Protein AF-A0A2V8E615-F1 (afdb_monomer_lite)

Radius of gyration: 28.37 Å; chains: 1; bounding box: 54×46×86 Å

Structure (mmCIF, N/CA/C/O backbone):
data_AF-A0A2V8E615-F1
#
_entry.id   AF-A0A2V8E615-F1
#
loop_
_atom_site.group_PDB
_atom_site.id
_atom_site.type_symbol
_atom_site.label_atom_id
_atom_site.label_alt_id
_atom_site.label_comp_id
_atom_site.label_asym_id
_atom_site.label_entity_id
_atom_site.label_seq_id
_atom_site.pdbx_PDB_ins_code
_atom_site.Cartn_x
_atom_site.Cartn_y
_atom_site.Cartn_z
_atom_site.occupancy
_atom_site.B_iso_or_equiv
_atom_site.auth_seq_id
_atom_site.auth_comp_id
_atom_site.auth_asym_id
_atom_site.auth_atom_id
_atom_site.pdbx_PDB_model_num
ATOM 1 N N . MET A 1 1 ? -20.681 28.290 -8.733 1.00 45.44 1 MET A N 1
ATOM 2 C CA . MET A 1 1 ? -20.929 27.221 -7.744 1.00 45.44 1 MET A CA 1
ATOM 3 C C . MET A 1 1 ? -21.000 27.890 -6.382 1.00 45.44 1 MET A C 1
ATOM 5 O O . MET A 1 1 ? -20.059 28.618 -6.082 1.00 45.44 1 MET A O 1
ATOM 9 N N . PRO A 1 2 ? -22.090 27.778 -5.607 1.00 42.72 2 PRO A N 1
ATOM 10 C CA . PRO A 1 2 ? -22.113 28.345 -4.267 1.00 42.72 2 PRO A CA 1
ATOM 11 C C . PRO A 1 2 ? -21.143 27.551 -3.386 1.00 42.72 2 PRO A C 1
ATOM 13 O O . PRO A 1 2 ? -21.236 26.331 -3.298 1.00 42.72 2 PRO A O 1
ATOM 16 N N . ASP A 1 3 ? -20.197 28.265 -2.786 1.00 51.31 3 ASP A N 1
ATOM 17 C CA . ASP A 1 3 ? -19.189 27.787 -1.841 1.00 51.31 3 ASP A CA 1
ATOM 18 C C . ASP A 1 3 ? -19.882 27.361 -0.533 1.00 51.31 3 ASP A C 1
ATOM 20 O O . ASP A 1 3 ? -20.014 28.146 0.408 1.00 51.31 3 ASP A O 1
ATOM 24 N N . SER A 1 4 ? -20.418 26.135 -0.483 1.00 57.16 4 SER A N 1
ATOM 25 C CA . SER A 1 4 ? -20.898 25.548 0.770 1.00 57.16 4 SER A CA 1
ATOM 26 C C . SER A 1 4 ? -19.685 25.087 1.575 1.00 57.16 4 SER A C 1
ATOM 28 O O . SER A 1 4 ? -19.309 23.914 1.537 1.00 57.16 4 SER A O 1
ATOM 30 N N . ARG A 1 5 ? -19.034 26.025 2.267 1.00 65.06 5 ARG A N 1
ATOM 31 C CA . ARG A 1 5 ? -17.906 25.725 3.156 1.00 65.06 5 ARG A CA 1
ATOM 32 C C . ARG A 1 5 ? -18.366 24.772 4.252 1.00 65.06 5 ARG A C 1
ATOM 34 O O . ARG A 1 5 ? -18.976 25.191 5.233 1.00 65.06 5 ARG A O 1
ATOM 41 N N . ILE A 1 6 ? -18.074 23.489 4.069 1.00 72.44 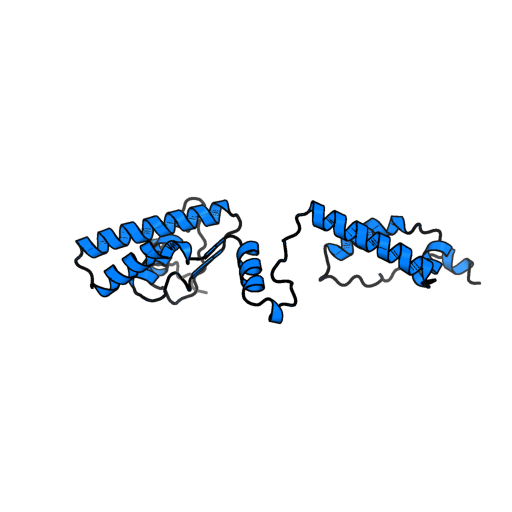6 ILE A N 1
ATOM 42 C CA . ILE A 1 6 ? -18.173 22.483 5.122 1.00 72.44 6 ILE A CA 1
ATOM 43 C C . ILE A 1 6 ? -17.198 22.914 6.220 1.00 72.44 6 ILE A C 1
ATOM 45 O O . ILE A 1 6 ? -16.039 23.234 5.943 1.00 72.44 6 ILE A O 1
ATOM 49 N N . THR A 1 7 ? -17.666 22.995 7.462 1.00 84.88 7 THR A N 1
ATOM 50 C CA . THR A 1 7 ? -16.787 23.361 8.580 1.00 84.88 7 THR A CA 1
ATOM 51 C C . THR A 1 7 ? -15.793 22.232 8.869 1.00 84.88 7 THR A C 1
ATOM 53 O O . THR A 1 7 ? -16.079 21.071 8.583 1.00 84.88 7 THR A O 1
ATOM 56 N N . ASP A 1 8 ? -14.636 22.534 9.473 1.00 85.25 8 ASP A N 1
ATOM 57 C CA . ASP A 1 8 ? -13.646 21.498 9.839 1.00 85.25 8 ASP A CA 1
ATOM 58 C C . ASP A 1 8 ? -14.279 20.374 10.680 1.00 85.25 8 ASP A C 1
ATOM 60 O O . ASP A 1 8 ? -14.040 19.193 10.439 1.00 85.25 8 ASP A O 1
ATOM 64 N N . GLU A 1 9 ? -15.174 20.730 11.605 1.00 85.69 9 GLU A N 1
ATOM 65 C CA . GLU A 1 9 ? -15.901 19.763 12.430 1.00 85.69 9 GLU A CA 1
ATOM 66 C C . GLU A 1 9 ? -16.832 18.867 11.602 1.00 85.69 9 GLU A C 1
ATOM 68 O O . GLU A 1 9 ? -16.851 17.650 11.782 1.00 85.69 9 GLU A O 1
ATOM 73 N N . GLN A 1 10 ? -17.571 19.441 10.647 1.00 88.31 10 GLN A N 1
ATOM 74 C CA . GLN A 1 10 ? -18.420 18.658 9.748 1.00 88.31 10 GLN A CA 1
ATOM 75 C C . GLN A 1 10 ? -17.587 17.716 8.872 1.00 88.31 10 GLN A C 1
ATOM 77 O O . GLN A 1 10 ? -17.956 16.552 8.717 1.00 88.31 10 GLN A O 1
ATOM 82 N N . SER A 1 11 ? -16.441 18.170 8.360 1.00 90.12 11 SER A N 1
ATOM 83 C CA . SER A 1 11 ? -15.509 17.334 7.594 1.00 90.12 11 SER A CA 1
ATOM 84 C C . SER A 1 11 ? -14.971 16.176 8.436 1.00 90.12 11 SER A C 1
ATOM 86 O O . SER A 1 11 ? -15.006 15.023 8.004 1.00 90.12 11 SER A O 1
ATOM 88 N N . ARG A 1 12 ? -14.537 16.442 9.676 1.00 89.62 12 ARG A N 1
ATOM 89 C CA . ARG A 1 12 ? -14.069 15.403 10.610 1.00 89.62 12 ARG A CA 1
ATOM 90 C C . ARG A 1 12 ? -15.156 14.388 10.928 1.00 89.62 12 ARG A C 1
ATOM 92 O O . ARG A 1 12 ? -14.869 13.194 10.956 1.00 89.62 12 ARG A O 1
ATOM 99 N N . ARG A 1 13 ? -16.388 14.847 11.148 1.00 90.12 13 ARG A N 1
ATOM 100 C CA . ARG A 1 13 ? -17.536 13.973 11.392 1.00 90.12 13 ARG A CA 1
ATOM 101 C C . ARG A 1 13 ? -17.815 13.074 10.189 1.00 90.12 13 ARG A C 1
ATOM 103 O O . ARG A 1 13 ? -17.865 11.861 10.348 1.00 90.12 13 ARG A O 1
ATOM 110 N N . THR A 1 14 ? -17.872 13.652 8.991 1.00 91.94 14 THR A N 1
ATOM 111 C CA . THR A 1 14 ? -18.054 12.926 7.719 1.00 91.94 14 THR A CA 1
ATOM 112 C C . THR A 1 14 ? -16.998 11.828 7.559 1.00 91.94 14 THR A C 1
ATOM 114 O O . THR A 1 14 ? -17.318 10.669 7.302 1.00 91.94 14 THR A O 1
ATOM 117 N N . ILE A 1 15 ? -15.727 12.153 7.821 1.00 92.00 15 ILE A N 1
ATOM 118 C CA . ILE A 1 15 ? -14.622 11.187 7.767 1.00 92.00 15 ILE A CA 1
ATOM 119 C C . ILE A 1 15 ? -14.784 10.063 8.802 1.00 92.00 15 ILE A C 1
ATOM 121 O O . ILE A 1 15 ? -14.335 8.952 8.547 1.00 92.00 15 ILE A O 1
ATOM 125 N N . ARG A 1 16 ? -15.413 10.282 9.956 1.00 88.31 16 ARG A N 1
ATOM 126 C CA . ARG A 1 16 ? -15.588 9.219 10.960 1.00 88.31 16 ARG A CA 1
ATOM 127 C C . ARG A 1 16 ? -16.847 8.380 10.761 1.00 88.31 16 ARG A C 1
ATOM 129 O O . ARG A 1 16 ? 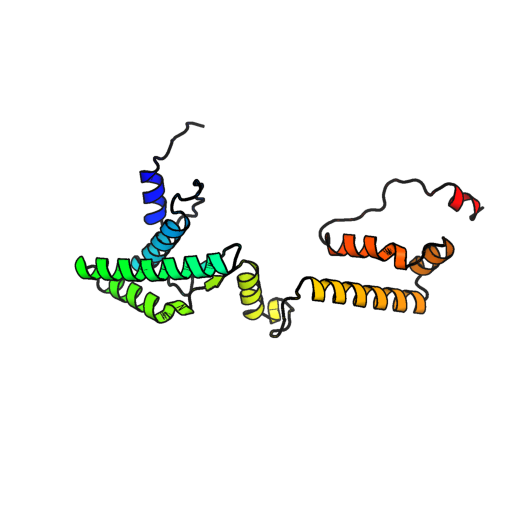-16.812 7.205 11.104 1.00 88.31 16 ARG A O 1
ATOM 136 N N . GLU A 1 17 ? -17.920 8.977 10.256 1.00 88.81 17 GLU A N 1
ATOM 137 C CA . GLU A 1 17 ? -19.268 8.392 10.295 1.00 88.81 17 GLU A CA 1
ATOM 138 C C . GLU A 1 17 ? -19.752 7.904 8.923 1.00 88.81 17 GLU A C 1
ATOM 140 O O . GLU A 1 17 ? -20.457 6.903 8.836 1.00 88.81 17 GLU A O 1
ATOM 145 N N . GLU A 1 18 ? -19.360 8.551 7.823 1.00 94.06 18 GLU A N 1
ATOM 146 C CA . GLU A 1 18 ? -19.797 8.128 6.489 1.00 94.06 18 GLU A CA 1
ATOM 147 C C . GLU A 1 18 ? -18.865 7.062 5.922 1.00 94.06 18 GLU A C 1
ATOM 149 O O . GLU A 1 18 ? -17.955 7.367 5.159 1.00 94.06 18 GLU A O 1
ATOM 154 N N . LEU A 1 19 ? -19.045 5.803 6.315 1.00 94.19 19 LEU A N 1
ATOM 155 C CA . LEU A 1 19 ? -18.071 4.734 6.053 1.00 94.19 19 LEU A CA 1
ATOM 156 C C . LEU A 1 19 ? -18.176 4.064 4.676 1.00 94.19 19 LEU A C 1
ATOM 158 O O . LEU A 1 19 ? -17.260 3.350 4.274 1.00 94.19 19 LEU A O 1
ATOM 162 N N . LEU A 1 20 ? -19.276 4.292 3.958 1.00 92.62 20 LEU A N 1
ATOM 163 C CA . LEU A 1 20 ? -19.566 3.675 2.657 1.00 92.62 20 LEU A CA 1
ATOM 164 C C . LEU A 1 20 ? -19.299 4.604 1.464 1.00 92.62 20 LEU A C 1
ATOM 166 O O . LEU A 1 20 ? -19.583 4.244 0.324 1.00 92.62 20 LEU A O 1
ATOM 170 N N . THR A 1 21 ? -18.772 5.802 1.714 1.00 92.44 21 THR A N 1
ATOM 171 C CA . THR A 1 21 ? -18.487 6.802 0.684 1.00 92.44 21 THR A CA 1
ATOM 172 C C . THR A 1 21 ? -16.987 6.921 0.424 1.00 92.44 21 THR A C 1
ATOM 174 O O . THR A 1 21 ? -16.151 6.769 1.324 1.00 92.44 21 THR A O 1
ATOM 177 N N . ASN A 1 22 ? -16.641 7.211 -0.831 1.00 93.94 22 ASN A N 1
ATOM 178 C CA . ASN A 1 22 ? -15.281 7.576 -1.209 1.00 93.94 22 ASN A CA 1
ATOM 179 C C . ASN A 1 22 ? -15.025 9.022 -0.784 1.00 93.94 22 ASN A C 1
ATOM 181 O O . ASN A 1 22 ? -15.769 9.921 -1.173 1.00 93.94 22 ASN A O 1
ATOM 185 N N . ILE A 1 23 ? -13.966 9.245 -0.006 1.00 93.00 23 ILE A N 1
ATOM 186 C CA . ILE A 1 23 ? -13.623 10.568 0.519 1.00 93.00 23 ILE A CA 1
ATOM 187 C C . ILE A 1 23 ? -12.195 10.923 0.114 1.00 93.00 23 ILE A C 1
ATOM 189 O O . ILE A 1 23 ? -11.255 10.181 0.398 1.00 93.00 23 ILE A O 1
ATOM 193 N N . LEU A 1 24 ? -12.039 12.098 -0.497 1.00 93.31 24 LEU A N 1
ATOM 194 C CA . LEU A 1 24 ? -10.753 12.765 -0.659 1.00 93.31 24 LEU A CA 1
ATOM 195 C C . LEU A 1 24 ? -10.564 13.748 0.499 1.00 93.31 24 LEU A C 1
ATOM 197 O O . LEU A 1 24 ? -11.406 14.614 0.723 1.00 93.31 24 LEU A O 1
ATOM 201 N N . VAL A 1 25 ? -9.460 13.613 1.232 1.00 90.75 25 VAL A N 1
ATOM 202 C CA . VAL A 1 25 ? -9.146 14.485 2.370 1.00 90.75 25 VAL A CA 1
ATOM 203 C C . VAL A 1 25 ? -7.959 15.370 2.026 1.00 90.75 25 VAL A C 1
ATOM 205 O O . VAL A 1 25 ? -6.815 14.914 2.006 1.00 90.75 25 VAL A O 1
ATOM 208 N N . GLU A 1 26 ? -8.230 16.655 1.826 1.00 90.19 26 GLU A N 1
ATOM 209 C CA . GLU A 1 26 ? -7.207 17.690 1.740 1.00 90.19 26 GLU A CA 1
ATOM 210 C C . GLU A 1 26 ? -7.032 18.344 3.113 1.00 90.19 26 GLU A C 1
ATOM 212 O O . GLU A 1 26 ? -7.981 18.853 3.704 1.00 90.19 26 GLU A O 1
ATOM 217 N N . ALA A 1 27 ? -5.820 18.298 3.668 1.00 86.12 27 ALA A N 1
ATOM 218 C CA . ALA A 1 27 ? -5.531 18.977 4.926 1.00 86.12 27 ALA A CA 1
ATOM 219 C C . ALA A 1 27 ? -4.051 19.342 5.037 1.00 86.12 27 ALA A C 1
ATOM 221 O O . ALA A 1 27 ? -3.187 18.640 4.502 1.00 86.12 27 ALA A O 1
ATOM 222 N N . GLY A 1 28 ? -3.746 20.385 5.811 1.00 88.19 28 GLY A N 1
ATOM 223 C CA . GLY A 1 28 ? -2.376 20.831 6.070 1.00 88.19 28 GLY A CA 1
ATOM 224 C C . GLY A 1 28 ? -1.508 19.802 6.806 1.00 88.19 28 GLY A C 1
ATOM 225 O O . GLY A 1 28 ? -1.987 18.790 7.332 1.00 88.19 28 GLY A O 1
ATOM 226 N N . ALA A 1 29 ? -0.197 20.037 6.839 1.00 85.12 29 ALA A N 1
ATOM 227 C CA . ALA A 1 29 ? 0.719 19.235 7.647 1.00 85.12 29 ALA A CA 1
ATOM 228 C C . ALA A 1 29 ? 0.308 19.269 9.132 1.00 85.12 29 ALA A C 1
ATOM 230 O O . ALA A 1 29 ? -0.202 20.270 9.624 1.00 85.12 29 ALA A O 1
ATOM 231 N N . GLY A 1 30 ? 0.487 18.153 9.844 1.00 83.62 30 GLY A N 1
ATOM 232 C CA . GLY A 1 30 ? 0.165 18.070 11.275 1.00 83.62 30 GLY A CA 1
ATOM 233 C C . GLY A 1 30 ? -1.328 18.019 11.631 1.00 83.62 30 GLY A C 1
ATOM 234 O O . GLY A 1 30 ? -1.651 17.852 12.800 1.00 83.62 30 GLY A O 1
ATOM 235 N N . SER A 1 31 ? -2.252 18.064 10.666 1.00 83.31 31 SER A N 1
ATOM 236 C CA . SER A 1 31 ? -3.704 18.061 10.935 1.00 83.31 31 SER A CA 1
ATOM 237 C C . SER A 1 31 ? -4.281 16.727 11.441 1.00 83.31 31 SER A C 1
ATOM 239 O O . SER A 1 31 ? -5.481 16.620 11.677 1.00 83.31 31 SER A O 1
ATOM 241 N N . GLY A 1 32 ? -3.449 15.690 11.587 1.00 89.38 32 GLY A N 1
ATOM 242 C CA . GLY A 1 32 ? -3.882 14.379 12.070 1.00 89.38 32 GLY A CA 1
ATOM 243 C C . GLY A 1 32 ? -4.533 13.475 11.018 1.00 89.38 32 GLY A C 1
ATOM 244 O O . GLY A 1 32 ? -5.141 12.483 11.399 1.00 89.38 32 GLY A O 1
ATOM 245 N N . LYS A 1 33 ? -4.377 13.740 9.709 1.00 93.06 33 LYS A N 1
ATOM 246 C CA . LYS A 1 33 ? -4.955 12.917 8.614 1.00 93.06 33 LYS A CA 1
ATOM 247 C C . LYS A 1 33 ? -4.802 11.407 8.818 1.00 93.06 33 LYS A C 1
ATOM 249 O O . LYS A 1 33 ? -5.766 10.658 8.724 1.00 93.06 33 LYS A O 1
ATOM 254 N N . THR A 1 34 ? -3.587 10.959 9.121 1.00 91.94 34 THR A N 1
ATOM 255 C CA . THR A 1 34 ? -3.274 9.537 9.324 1.00 91.94 34 THR A CA 1
ATOM 256 C C . THR A 1 34 ? -3.904 8.969 10.593 1.00 91.94 34 THR A C 1
ATOM 258 O O . THR A 1 34 ? -4.264 7.798 10.619 1.00 91.94 34 THR A O 1
ATOM 261 N N . GLN A 1 35 ? -4.076 9.792 11.632 1.00 93.75 35 GLN A N 1
ATOM 262 C CA . GLN A 1 35 ? -4.808 9.410 12.839 1.00 93.75 35 GLN A CA 1
ATOM 263 C C . GLN A 1 35 ? -6.304 9.253 12.537 1.00 93.75 35 GLN A C 1
ATOM 265 O O . GLN A 1 35 ? -6.894 8.235 12.877 1.00 93.75 35 GLN A O 1
ATOM 270 N N . MET A 1 36 ? -6.894 10.211 11.820 1.00 93.94 36 MET A N 1
ATOM 271 C CA . MET A 1 36 ? -8.298 10.148 11.407 1.00 93.94 36 MET A CA 1
ATOM 272 C C . MET A 1 36 ? -8.580 8.958 10.487 1.00 93.94 36 MET A C 1
ATOM 274 O O . MET A 1 36 ? -9.614 8.313 10.626 1.00 93.94 36 MET A O 1
ATOM 278 N N . LEU A 1 37 ? -7.654 8.633 9.579 1.00 95.25 37 LEU A N 1
ATOM 279 C CA . LEU A 1 37 ? -7.757 7.444 8.735 1.00 95.25 37 LEU A CA 1
ATOM 280 C C . LEU A 1 37 ? -7.795 6.161 9.581 1.00 95.25 37 LEU A C 1
ATOM 282 O O . LEU A 1 37 ? -8.675 5.331 9.378 1.00 95.25 37 LEU A O 1
ATOM 286 N N . ALA A 1 38 ? -6.898 6.024 10.563 1.00 96.31 38 ALA A N 1
ATOM 287 C CA . ALA A 1 38 ? -6.884 4.880 11.476 1.00 96.31 38 ALA A CA 1
ATOM 288 C C . ALA A 1 38 ? -8.169 4.782 12.325 1.00 96.31 38 ALA A C 1
ATOM 290 O O . ALA A 1 38 ? -8.712 3.692 12.507 1.00 96.31 38 ALA A O 1
ATOM 291 N N . GLU A 1 39 ? -8.688 5.914 12.805 1.00 95.81 39 GLU A N 1
ATOM 292 C CA . GLU A 1 39 ? -9.956 5.982 13.543 1.00 95.81 39 GLU A CA 1
ATOM 293 C C . GLU A 1 39 ? -11.155 5.580 12.673 1.00 95.81 39 GLU A C 1
ATOM 295 O O . GLU A 1 39 ? -11.987 4.789 13.118 1.00 95.81 39 GLU A O 1
ATOM 300 N N . ARG A 1 40 ? -11.221 6.070 11.427 1.00 96.31 40 ARG A N 1
ATOM 301 C CA . ARG A 1 40 ? -12.245 5.694 10.435 1.00 96.31 40 ARG A CA 1
ATOM 302 C C . ARG A 1 40 ? -12.194 4.199 10.131 1.00 96.31 40 ARG A C 1
ATOM 304 O O . ARG A 1 40 ? -13.219 3.524 10.136 1.00 96.31 40 ARG A O 1
ATOM 311 N N . MET A 1 41 ? -10.993 3.662 9.923 1.00 96.62 41 MET A N 1
ATOM 312 C CA . MET A 1 41 ? -10.784 2.230 9.725 1.00 96.62 41 MET A CA 1
ATOM 313 C C . MET A 1 41 ? -11.344 1.423 10.904 1.00 96.62 41 MET A C 1
ATOM 315 O O . MET A 1 41 ? -12.127 0.500 10.689 1.00 96.62 41 MET A O 1
ATOM 319 N N . ALA A 1 42 ? -11.012 1.797 12.144 1.00 97.12 42 ALA A N 1
ATOM 320 C CA . ALA A 1 42 ? -11.510 1.116 13.340 1.00 97.12 42 ALA A CA 1
ATOM 321 C C . ALA A 1 42 ? -13.032 1.258 13.513 1.00 97.12 42 ALA A C 1
ATOM 323 O O . ALA A 1 42 ? -13.682 0.320 13.975 1.00 97.12 42 ALA A O 1
ATOM 324 N N . ALA A 1 43 ? -13.609 2.396 13.113 1.00 96.75 43 ALA A N 1
ATOM 325 C CA . ALA A 1 43 ? -15.052 2.612 13.127 1.00 96.75 43 ALA A CA 1
ATOM 326 C C . ALA A 1 43 ? -15.792 1.613 12.228 1.00 96.75 43 ALA A C 1
ATOM 328 O O . ALA A 1 43 ? -16.707 0.949 12.706 1.00 96.75 43 ALA A O 1
ATOM 329 N N . GLY A 1 44 ? -15.351 1.401 10.984 1.00 96.94 44 GLY A N 1
ATOM 330 C CA . GLY A 1 44 ? -16.025 0.436 10.104 1.00 96.94 44 GLY A CA 1
ATOM 331 C C . GLY A 1 44 ? -15.865 -1.025 10.494 1.00 96.94 44 GLY A C 1
ATOM 332 O O . GLY A 1 44 ? -16.784 -1.810 10.264 1.00 96.94 44 GLY A O 1
ATOM 333 N N . VAL A 1 45 ? -14.784 -1.384 11.191 1.00 97.44 45 VAL A N 1
ATOM 334 C CA . VAL A 1 45 ? -14.691 -2.698 11.846 1.00 97.44 45 VAL A CA 1
ATOM 335 C C . VAL A 1 45 ? -15.718 -2.813 12.976 1.00 97.44 45 VAL A C 1
ATOM 337 O O . VAL A 1 45 ? -16.436 -3.811 13.061 1.00 97.44 45 VAL A O 1
ATOM 340 N N . ALA A 1 46 ? -15.814 -1.795 13.837 1.00 97.19 46 ALA A N 1
ATOM 341 C CA . ALA A 1 46 ? -16.753 -1.778 14.959 1.00 97.19 46 ALA A CA 1
ATOM 342 C C . ALA A 1 46 ? -18.211 -1.874 14.482 1.00 97.19 46 ALA A C 1
ATOM 344 O O . ALA A 1 46 ? -18.978 -2.693 14.993 1.00 97.19 46 ALA A O 1
ATOM 345 N N . GLU A 1 47 ? -18.574 -1.118 13.446 1.00 96.25 47 GLU A N 1
ATOM 346 C CA . GLU A 1 47 ? -19.914 -1.106 12.847 1.00 96.25 47 GLU A CA 1
ATOM 347 C C . GLU A 1 47 ? -20.213 -2.363 12.016 1.00 96.25 47 GLU A C 1
ATOM 349 O O . GLU A 1 47 ? -21.372 -2.688 11.773 1.00 96.25 47 GLU A O 1
ATOM 354 N N . GLY A 1 48 ? -19.185 -3.138 11.658 1.00 95.94 48 GLY A N 1
ATOM 355 C CA . GLY A 1 48 ? -19.329 -4.348 10.851 1.00 95.94 48 GLY A CA 1
ATOM 356 C C . GLY A 1 48 ? -19.516 -4.074 9.361 1.00 95.94 48 GLY A C 1
ATOM 357 O O . GLY A 1 48 ? -20.023 -4.938 8.654 1.00 95.94 48 GLY A O 1
ATOM 358 N N . VAL A 1 49 ? -19.090 -2.899 8.892 1.00 96.50 49 VAL A N 1
ATOM 359 C CA . VAL A 1 49 ? -19.073 -2.520 7.472 1.00 96.50 49 VAL A CA 1
ATOM 360 C C . VAL A 1 49 ? -18.094 -3.401 6.696 1.00 96.50 49 VAL A C 1
ATOM 362 O O . VAL A 1 49 ? -18.384 -3.833 5.584 1.00 96.50 49 VAL A O 1
ATOM 365 N N . TYR A 1 50 ? -16.939 -3.696 7.294 1.00 94.62 50 TYR A N 1
ATOM 366 C CA . TYR A 1 50 ? -15.906 -4.539 6.701 1.00 94.62 50 TYR A CA 1
ATOM 367 C C . TYR A 1 50 ? -15.109 -5.299 7.766 1.00 94.62 50 TYR A C 1
ATOM 369 O O . TYR A 1 50 ? -15.024 -4.905 8.930 1.00 94.62 50 TYR A O 1
ATOM 377 N N . GLN A 1 51 ? -14.505 -6.408 7.343 1.00 95.06 51 GLN A N 1
ATOM 378 C CA . GLN A 1 51 ? -13.522 -7.161 8.118 1.00 95.06 51 GLN A CA 1
ATOM 379 C C . GLN A 1 51 ? -12.116 -6.715 7.724 1.00 95.06 51 GLN A C 1
ATOM 381 O O . GLN A 1 51 ? -11.877 -6.366 6.569 1.00 95.06 51 GLN A O 1
ATOM 386 N N . ILE A 1 52 ? -11.170 -6.779 8.660 1.00 95.25 52 ILE A N 1
ATOM 387 C CA . ILE A 1 52 ? -9.791 -6.324 8.430 1.00 95.25 52 ILE A CA 1
ATOM 388 C C . ILE A 1 52 ? -9.065 -7.072 7.304 1.00 95.25 52 ILE A C 1
ATOM 390 O O . ILE A 1 52 ? -8.157 -6.530 6.684 1.00 95.25 52 ILE A O 1
ATOM 394 N N . GLU A 1 53 ? -9.497 -8.298 7.019 1.00 92.94 53 GLU A N 1
ATOM 395 C CA . GLU A 1 53 ? -8.986 -9.173 5.958 1.00 92.94 53 GLU A CA 1
ATOM 396 C C . GLU A 1 53 ? -9.333 -8.648 4.559 1.00 92.94 53 GLU A C 1
ATOM 398 O O . GLU A 1 53 ? -8.633 -8.932 3.593 1.00 92.94 53 GLU A O 1
ATOM 403 N N . HIS A 1 54 ? -10.391 -7.841 4.461 1.00 92.38 54 HIS A N 1
ATOM 404 C CA . HIS A 1 54 ? -10.853 -7.210 3.225 1.00 92.38 54 HIS A CA 1
ATOM 405 C C . HIS A 1 54 ? -10.366 -5.760 3.098 1.00 92.38 54 HIS A C 1
ATOM 407 O O . HIS A 1 54 ? -10.865 -5.009 2.263 1.00 92.38 54 HIS A O 1
ATOM 413 N N . MET A 1 55 ? -9.415 -5.343 3.939 1.00 93.81 55 MET A N 1
ATOM 414 C CA . MET A 1 55 ? -8.875 -3.988 3.949 1.00 93.81 55 MET A CA 1
ATOM 415 C C . MET A 1 55 ? -7.432 -3.973 3.452 1.00 93.81 55 MET A C 1
ATOM 417 O O . MET A 1 55 ? -6.597 -4.778 3.873 1.00 93.81 55 MET A O 1
ATOM 421 N N . ALA A 1 56 ? -7.123 -2.979 2.624 1.00 95.06 56 ALA A N 1
ATOM 422 C CA . ALA A 1 56 ? -5.766 -2.656 2.215 1.00 95.06 56 ALA A CA 1
ATOM 423 C C . ALA A 1 56 ? -5.492 -1.172 2.473 1.00 95.06 56 ALA A C 1
ATOM 425 O O . ALA A 1 56 ? -6.228 -0.305 2.006 1.00 95.06 56 ALA A O 1
ATOM 426 N N . ALA A 1 57 ? -4.422 -0.881 3.208 1.00 95.94 57 ALA A N 1
ATOM 427 C CA . ALA A 1 57 ? -3.892 0.464 3.353 1.00 95.94 57 ALA A CA 1
ATOM 428 C C . ALA A 1 57 ? -2.571 0.583 2.595 1.00 95.94 57 ALA A C 1
ATOM 430 O O . ALA A 1 57 ? -1.619 -0.163 2.840 1.00 95.94 57 ALA A O 1
ATOM 431 N N . VAL A 1 58 ? -2.523 1.539 1.675 1.00 96.94 58 VAL A N 1
ATOM 432 C CA . VAL A 1 58 ? -1.393 1.732 0.774 1.00 96.94 58 VAL A CA 1
ATOM 433 C C . VAL A 1 58 ? -0.767 3.101 1.022 1.00 96.94 58 VAL A C 1
ATOM 435 O O . VAL A 1 58 ? -1.468 4.108 1.097 1.00 96.94 58 VAL A O 1
ATOM 438 N N . THR A 1 59 ? 0.556 3.147 1.168 1.00 95.06 59 THR A N 1
ATOM 439 C CA . THR A 1 59 ? 1.310 4.382 1.430 1.00 95.06 59 THR A CA 1
ATOM 440 C C . THR A 1 59 ? 2.538 4.502 0.533 1.00 95.06 59 THR A C 1
ATOM 442 O O . THR A 1 59 ? 2.994 3.525 -0.050 1.00 95.06 59 THR A O 1
ATOM 445 N N . PHE A 1 60 ? 3.143 5.690 0.467 1.00 93.25 60 PHE A N 1
ATOM 446 C CA . PHE A 1 60 ? 4.347 5.897 -0.346 1.00 93.25 60 PHE A CA 1
ATOM 447 C C . PHE A 1 60 ? 5.584 5.164 0.205 1.00 93.25 60 PHE A C 1
ATOM 449 O O . PHE A 1 60 ? 6.376 4.616 -0.552 1.00 93.25 60 PHE A O 1
ATOM 456 N N . THR A 1 61 ? 5.740 5.095 1.532 1.00 94.25 61 THR A N 1
ATOM 457 C CA . THR A 1 61 ? 6.913 4.472 2.169 1.00 94.25 61 THR A CA 1
ATOM 458 C C . THR A 1 61 ? 6.524 3.313 3.079 1.00 94.25 61 THR A C 1
ATOM 460 O O . THR A 1 61 ? 5.455 3.322 3.691 1.00 94.25 61 THR A O 1
ATOM 463 N N . ARG A 1 62 ? 7.422 2.331 3.245 1.00 93.00 62 ARG A N 1
ATOM 464 C CA . ARG A 1 62 ? 7.234 1.228 4.211 1.00 93.00 62 ARG A CA 1
ATOM 465 C C . ARG A 1 62 ? 7.103 1.740 5.651 1.00 93.00 62 ARG A C 1
ATOM 467 O O . ARG A 1 62 ? 6.339 1.187 6.436 1.00 93.00 62 ARG A O 1
ATOM 474 N N . LYS A 1 63 ? 7.812 2.827 5.985 1.00 95.81 63 LYS A N 1
ATOM 475 C CA . LYS A 1 63 ? 7.725 3.484 7.297 1.00 95.81 63 LYS A CA 1
ATOM 476 C C . LYS A 1 63 ? 6.319 4.029 7.558 1.00 95.81 63 LYS A C 1
ATOM 478 O O . LYS A 1 63 ? 5.766 3.757 8.617 1.00 95.81 63 LYS A O 1
ATOM 483 N N . ALA A 1 64 ? 5.730 4.734 6.589 1.00 95.38 64 ALA A N 1
ATOM 484 C CA . ALA A 1 64 ? 4.372 5.260 6.711 1.00 95.38 64 ALA A CA 1
ATOM 485 C C . ALA A 1 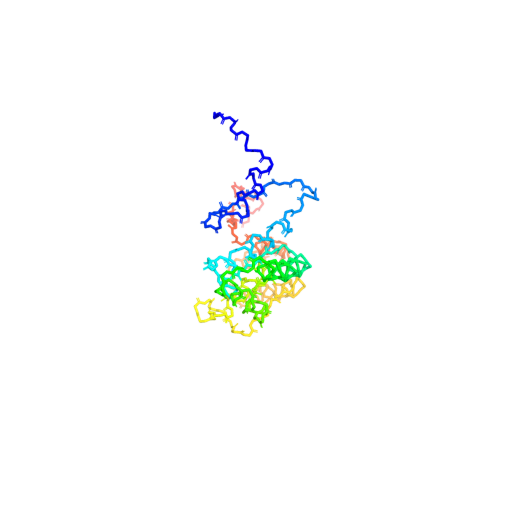64 ? 3.326 4.139 6.842 1.00 95.38 64 ALA A C 1
ATOM 487 O O . ALA A 1 64 ? 2.414 4.257 7.657 1.00 95.38 64 ALA A O 1
ATOM 488 N N . ALA A 1 65 ? 3.487 3.034 6.106 1.00 96.12 65 ALA A N 1
ATOM 489 C CA . ALA A 1 65 ? 2.624 1.859 6.238 1.00 96.12 65 ALA A CA 1
ATOM 490 C C . ALA A 1 65 ? 2.693 1.254 7.648 1.00 96.12 65 ALA A C 1
ATOM 492 O O . ALA A 1 65 ? 1.658 0.996 8.263 1.00 96.12 65 ALA A O 1
ATOM 493 N N . SER A 1 66 ? 3.908 1.062 8.176 1.00 96.06 66 SER A N 1
ATOM 494 C CA . SER A 1 66 ? 4.129 0.537 9.531 1.00 96.06 66 SER A CA 1
ATOM 495 C C . SER A 1 66 ? 3.520 1.451 10.599 1.00 96.06 66 SER A C 1
ATOM 497 O O . SER A 1 66 ? 2.818 0.994 11.501 1.00 96.06 66 SER A O 1
ATOM 499 N N . GLU A 1 67 ? 3.705 2.763 10.452 1.00 96.94 67 GLU A N 1
ATOM 500 C CA . GLU A 1 67 ? 3.125 3.754 11.352 1.00 96.94 67 GLU A CA 1
ATOM 501 C C . GLU A 1 67 ? 1.589 3.743 11.311 1.00 96.94 67 GLU A C 1
ATOM 503 O O . GLU A 1 67 ? 0.944 3.733 12.359 1.00 96.94 67 GLU A O 1
ATOM 508 N N . LEU A 1 68 ? 0.988 3.688 10.117 1.00 97.12 68 LEU A N 1
ATOM 509 C CA . LEU A 1 68 ? -0.463 3.595 9.955 1.00 97.12 68 LEU A CA 1
ATOM 510 C C . LEU A 1 68 ? -1.021 2.304 10.571 1.00 97.12 68 LEU A C 1
ATOM 512 O O . LEU A 1 68 ? -2.045 2.347 11.250 1.00 97.12 68 LEU A O 1
ATOM 516 N N . ARG A 1 69 ? -0.325 1.174 10.402 1.00 97.19 69 ARG A N 1
ATOM 517 C CA . ARG A 1 69 ? -0.677 -0.104 11.036 1.00 97.19 69 ARG A CA 1
ATOM 518 C C . ARG A 1 69 ? -0.660 -0.005 12.563 1.00 97.19 69 ARG A C 1
ATOM 520 O O . ARG A 1 69 ? -1.602 -0.461 13.206 1.00 97.19 69 ARG A O 1
ATOM 527 N N . GLY A 1 70 ? 0.364 0.629 13.137 1.00 97.50 70 GLY A N 1
ATOM 528 C CA . GLY A 1 70 ? 0.444 0.877 14.579 1.00 97.50 70 GLY A CA 1
ATOM 529 C C . GLY A 1 70 ? -0.691 1.771 15.088 1.00 97.50 70 GLY A C 1
ATOM 530 O O . GLY A 1 70 ? -1.334 1.451 16.085 1.00 97.50 70 GLY A O 1
ATOM 531 N N . ARG A 1 71 ? -1.006 2.854 14.367 1.00 97.69 71 ARG A N 1
ATOM 532 C CA . ARG A 1 71 ? -2.137 3.738 14.704 1.00 97.69 71 ARG A CA 1
ATOM 533 C C . ARG A 1 71 ? -3.478 3.014 14.625 1.00 97.69 71 ARG A C 1
ATOM 535 O O . ARG A 1 71 ? -4.324 3.215 15.489 1.00 97.69 71 ARG A O 1
ATOM 542 N N . PHE A 1 72 ? -3.668 2.157 13.623 1.00 98.06 72 PHE A N 1
ATOM 543 C CA . PHE A 1 72 ? -4.878 1.349 13.486 1.00 98.06 72 PHE A CA 1
ATOM 544 C C . PHE A 1 72 ? -5.035 0.349 14.639 1.00 98.06 72 PHE A C 1
ATOM 546 O O . PHE A 1 72 ? -6.126 0.238 15.194 1.00 98.06 72 PHE A O 1
ATOM 553 N N . HIS A 1 73 ? -3.946 -0.302 15.062 1.00 98.25 73 HIS A N 1
ATOM 554 C CA . HIS A 1 73 ? -3.945 -1.167 16.244 1.00 98.25 73 HIS A CA 1
ATOM 555 C C . HIS A 1 73 ? -4.411 -0.418 17.502 1.00 98.25 73 HIS A C 1
ATOM 557 O O . HIS A 1 73 ? -5.376 -0.830 18.144 1.00 98.25 73 HIS A O 1
ATOM 563 N N . LEU A 1 74 ? -3.800 0.737 17.791 1.00 98.38 74 LEU A N 1
ATOM 564 C CA . LEU A 1 74 ? -4.175 1.578 18.933 1.00 98.38 74 LEU A CA 1
ATOM 565 C C . LEU A 1 74 ? -5.629 2.071 18.843 1.00 98.38 74 LEU A C 1
ATOM 567 O O . LEU A 1 74 ? -6.327 2.143 19.853 1.00 98.38 74 LEU A O 1
ATOM 571 N N . ALA A 1 75 ? -6.109 2.394 17.638 1.00 98.00 75 ALA A N 1
ATOM 572 C CA . ALA A 1 75 ? -7.491 2.811 17.422 1.00 98.00 75 ALA A CA 1
ATOM 573 C C . ALA A 1 75 ? -8.490 1.679 17.725 1.00 98.00 75 ALA A C 1
ATOM 575 O O . ALA A 1 75 ? -9.519 1.933 18.352 1.00 98.00 75 ALA A O 1
ATOM 576 N N . LEU A 1 76 ? -8.185 0.435 17.336 1.00 98.38 76 LEU A N 1
ATOM 577 C CA . LEU A 1 76 ? -8.993 -0.739 17.684 1.00 98.38 76 LEU A CA 1
ATOM 578 C C . LEU A 1 76 ? -9.016 -0.980 19.202 1.00 98.38 76 LEU A C 1
ATOM 580 O O . LEU A 1 76 ? -10.092 -1.183 19.765 1.00 98.38 76 LEU A O 1
ATOM 584 N N . GLU A 1 77 ? -7.860 -0.913 19.872 1.00 98.56 77 GLU A N 1
AT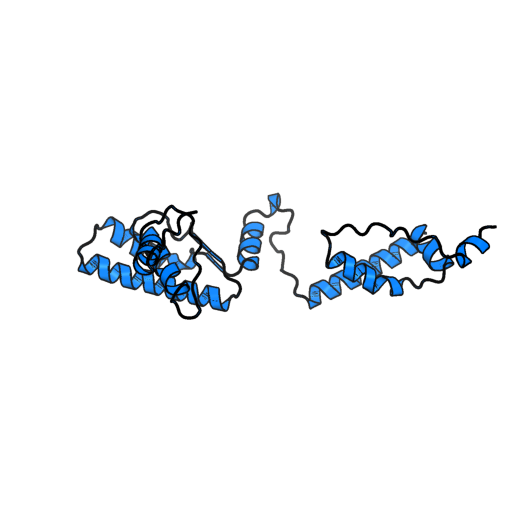OM 585 C CA . GLU A 1 77 ? -7.756 -1.075 21.330 1.00 98.56 77 GLU A CA 1
ATOM 586 C C . GLU A 1 77 ? -8.576 -0.018 22.078 1.00 98.56 77 GLU A C 1
ATOM 588 O O . GLU A 1 77 ? -9.409 -0.351 22.926 1.00 98.56 77 GLU A O 1
ATOM 593 N N . ALA A 1 78 ? -8.391 1.259 21.730 1.00 98.25 78 ALA A N 1
ATOM 594 C CA . ALA A 1 78 ? -9.118 2.366 22.341 1.00 98.25 78 ALA A CA 1
ATOM 595 C C . ALA A 1 78 ? -10.636 2.205 22.169 1.00 98.25 78 ALA A C 1
ATOM 597 O O . ALA A 1 78 ? -11.405 2.410 23.115 1.00 98.25 78 ALA A O 1
ATOM 598 N N . ARG A 1 79 ? -11.075 1.783 20.978 1.00 97.69 79 ARG A N 1
ATOM 599 C CA . ARG A 1 79 ? -12.494 1.576 20.678 1.00 97.69 79 ARG A CA 1
ATOM 600 C C . ARG A 1 79 ? -13.068 0.378 21.430 1.00 97.69 79 ARG A C 1
ATOM 602 O O . ARG A 1 79 ? -14.171 0.485 21.952 1.00 97.69 79 ARG A O 1
ATOM 609 N N . LEU A 1 80 ? -12.310 -0.709 21.594 1.00 98.44 80 LEU A N 1
ATOM 610 C CA . LEU A 1 80 ? -12.715 -1.857 22.413 1.00 98.44 80 LEU A CA 1
ATOM 611 C C . LEU A 1 80 ? -12.889 -1.479 23.891 1.00 98.44 80 LEU A C 1
ATOM 613 O O . LEU A 1 80 ? -13.869 -1.881 24.524 1.00 98.44 80 LEU A O 1
ATOM 617 N N . VAL A 1 81 ? -11.960 -0.694 24.446 1.00 98.44 81 VAL A N 1
ATOM 618 C CA . VAL A 1 81 ? -12.061 -0.186 25.824 1.00 98.44 81 VAL A CA 1
ATOM 619 C C . VAL A 1 81 ? -13.316 0.669 25.988 1.00 98.44 81 VAL A C 1
ATOM 621 O O . VAL A 1 81 ? -14.082 0.468 26.936 1.00 98.44 81 VAL A O 1
ATOM 624 N N . PHE A 1 82 ? -13.561 1.588 25.051 1.00 97.56 82 PHE A N 1
ATOM 625 C CA . PHE A 1 82 ? -14.751 2.433 25.063 1.00 97.56 82 PHE A CA 1
ATOM 626 C C . PHE A 1 82 ? -16.043 1.613 24.942 1.00 97.56 82 PHE A C 1
ATOM 628 O O . PHE A 1 82 ? -16.937 1.777 25.771 1.00 97.56 82 PHE A O 1
ATOM 635 N N . ALA A 1 83 ? -16.117 0.683 23.985 1.00 97.56 83 ALA A N 1
ATOM 636 C CA . ALA A 1 83 ? -17.273 -0.182 23.749 1.00 97.56 83 ALA A CA 1
ATOM 637 C C . ALA A 1 83 ? -17.646 -0.995 25.000 1.00 97.56 83 ALA A C 1
ATOM 639 O O . ALA A 1 83 ? -18.812 -1.042 25.394 1.00 97.56 83 ALA A O 1
ATOM 640 N N . ARG A 1 84 ? -16.654 -1.561 25.700 1.00 97.62 84 ARG A N 1
ATOM 641 C CA . ARG A 1 84 ? -16.874 -2.272 26.972 1.00 97.62 84 ARG A CA 1
ATOM 642 C C . ARG A 1 84 ? -17.404 -1.353 28.067 1.00 97.62 84 ARG A C 1
ATOM 644 O O . ARG A 1 84 ? -18.369 -1.700 28.743 1.00 97.62 84 ARG A O 1
ATOM 651 N N . LYS A 1 85 ? -16.800 -0.171 28.235 1.00 97.94 85 LYS A N 1
ATOM 652 C CA . LYS A 1 85 ? -17.228 0.812 29.243 1.00 97.94 85 LYS A CA 1
ATOM 653 C C . LYS A 1 85 ? -18.656 1.302 28.984 1.00 97.94 85 LYS A C 1
ATOM 655 O O . LYS A 1 85 ? -19.425 1.466 29.927 1.00 97.94 85 LYS A O 1
ATOM 660 N N . ALA A 1 86 ? -19.003 1.508 27.717 1.00 97.25 86 ALA A N 1
ATOM 661 C CA . ALA A 1 86 ? -20.320 1.950 27.277 1.00 97.25 86 ALA A CA 1
ATOM 662 C C . ALA A 1 86 ? -21.373 0.826 27.245 1.00 97.25 86 ALA A C 1
ATOM 664 O O . ALA A 1 86 ? -22.535 1.111 26.970 1.00 97.25 86 ALA A O 1
ATOM 665 N N . LYS A 1 87 ? -20.996 -0.432 27.534 1.00 97.12 87 LYS A N 1
ATOM 666 C CA . LYS A 1 87 ? -21.859 -1.618 27.385 1.00 97.12 87 LYS A CA 1
ATOM 667 C C . LYS A 1 87 ? -22.464 -1.719 25.976 1.00 97.12 87 LYS A C 1
ATOM 669 O O . LYS A 1 87 ? -23.658 -1.970 25.819 1.00 97.12 87 LYS A O 1
ATOM 674 N N . ALA A 1 88 ? -21.629 -1.489 24.964 1.00 97.25 88 ALA A N 1
ATOM 675 C CA . ALA A 1 88 ? -21.993 -1.625 23.561 1.00 97.25 88 ALA A CA 1
ATOM 676 C C . ALA A 1 88 ? -22.469 -3.057 23.236 1.00 97.25 88 ALA A C 1
ATOM 678 O O . ALA A 1 88 ? -22.177 -3.991 23.992 1.00 97.25 88 ALA A O 1
ATOM 679 N N . PRO A 1 89 ? -23.185 -3.264 22.115 1.00 98.06 89 PRO A N 1
ATOM 680 C CA . PRO A 1 89 ? -23.647 -4.586 21.719 1.00 98.06 89 PRO A CA 1
ATOM 681 C C . PRO A 1 89 ? -22.502 -5.603 21.649 1.00 98.06 89 PRO A C 1
ATOM 683 O O . PRO A 1 89 ? -21.445 -5.331 21.082 1.00 98.06 89 PRO A O 1
ATOM 686 N N . GLU A 1 90 ? -22.744 -6.823 22.131 1.00 97.75 90 GLU A N 1
ATOM 687 C CA . GLU A 1 90 ? -21.726 -7.884 22.149 1.00 97.75 90 GLU A CA 1
ATOM 688 C C . GLU A 1 90 ? -21.164 -8.187 20.747 1.00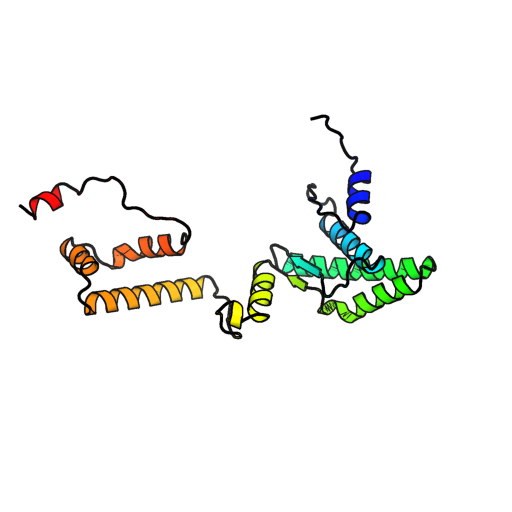 97.75 90 GLU A C 1
ATOM 690 O O . GLU A 1 90 ? -20.013 -8.581 20.589 1.00 97.75 90 GLU A O 1
ATOM 695 N N . ALA A 1 91 ? -21.960 -7.964 19.696 1.00 98.00 91 ALA A N 1
ATOM 696 C CA . ALA A 1 91 ? -21.506 -8.097 18.315 1.00 98.00 91 ALA A CA 1
ATOM 697 C C . ALA A 1 91 ? -20.364 -7.127 17.962 1.00 98.00 91 ALA A C 1
ATOM 699 O O . ALA A 1 91 ? -19.419 -7.537 17.293 1.00 98.00 91 ALA A O 1
ATOM 700 N N . GLU A 1 92 ? -20.423 -5.875 18.423 1.00 98.00 92 GLU A N 1
ATOM 701 C CA . GLU A 1 92 ? -19.362 -4.884 18.215 1.00 98.00 92 GLU A CA 1
ATOM 702 C C . GLU A 1 92 ? -18.086 -5.285 18.963 1.00 98.00 92 GLU A C 1
ATOM 704 O O . GLU A 1 92 ? -17.005 -5.313 18.374 1.00 98.00 92 GLU A O 1
ATOM 709 N N . ILE A 1 93 ? -18.221 -5.684 20.233 1.00 98.44 93 ILE A N 1
ATOM 710 C CA . ILE A 1 93 ? -17.100 -6.148 21.065 1.00 98.44 93 ILE A CA 1
ATOM 711 C C . ILE A 1 93 ? -16.405 -7.344 20.402 1.00 98.44 93 ILE A C 1
ATOM 713 O O . ILE A 1 93 ? -15.181 -7.336 20.256 1.00 98.44 93 ILE A O 1
ATOM 717 N N . ARG A 1 94 ? -17.177 -8.331 19.925 1.00 98.31 94 ARG A N 1
ATOM 718 C CA . ARG A 1 94 ? -16.640 -9.497 19.210 1.00 98.31 94 ARG A CA 1
ATOM 719 C C . ARG A 1 94 ? -15.909 -9.117 17.927 1.00 98.31 94 ARG A C 1
ATOM 721 O O . ARG A 1 94 ? -14.842 -9.667 17.672 1.00 98.31 94 ARG A O 1
ATOM 728 N N . ARG A 1 95 ? -16.443 -8.183 17.129 1.00 98.25 95 ARG A N 1
ATOM 729 C CA . ARG A 1 95 ? -15.776 -7.707 15.902 1.00 98.25 95 ARG A CA 1
ATOM 730 C C . ARG A 1 95 ? -14.431 -7.054 16.211 1.00 98.25 95 ARG A C 1
ATOM 732 O O . ARG A 1 95 ? -13.437 -7.386 15.571 1.00 98.25 95 ARG A O 1
ATOM 739 N N . LEU A 1 96 ? -14.383 -6.182 17.217 1.00 98.38 96 LEU A N 1
ATOM 740 C CA . LEU A 1 96 ? -13.152 -5.515 17.648 1.00 98.38 96 LEU A CA 1
ATOM 741 C C . LEU A 1 96 ? -12.114 -6.509 18.192 1.00 98.38 96 LEU A C 1
ATOM 743 O O . LEU A 1 96 ? -10.941 -6.424 17.837 1.00 98.38 96 LEU A O 1
ATOM 747 N N . GLN A 1 97 ? -12.536 -7.483 19.003 1.00 98.25 97 GLN A N 1
ATOM 748 C CA . GLN A 1 97 ? -11.651 -8.545 19.494 1.00 98.25 97 GLN A CA 1
ATOM 749 C C . GLN A 1 97 ? -11.102 -9.403 18.353 1.00 98.25 97 GLN A C 1
ATOM 751 O O . GLN A 1 97 ? -9.897 -9.629 18.292 1.00 98.25 97 GLN A O 1
ATOM 756 N N . ALA A 1 98 ? -11.963 -9.836 17.429 1.00 97.81 98 ALA A N 1
ATOM 757 C CA . ALA A 1 98 ? -11.547 -10.621 16.273 1.00 97.81 98 ALA A CA 1
ATOM 758 C C . ALA A 1 98 ? -10.545 -9.854 15.398 1.00 97.81 98 ALA A C 1
ATOM 760 O O . ALA A 1 98 ? -9.564 -10.437 14.944 1.00 97.81 98 ALA A O 1
ATOM 761 N N . ALA A 1 99 ? -10.753 -8.549 15.204 1.00 97.88 99 ALA A N 1
ATOM 762 C CA . ALA A 1 99 ? -9.825 -7.703 14.464 1.00 97.88 99 ALA A CA 1
ATOM 763 C C . ALA A 1 99 ? -8.457 -7.580 15.154 1.00 97.88 99 ALA A C 1
ATOM 765 O O . ALA A 1 99 ? -7.430 -7.695 14.493 1.00 97.88 99 ALA A O 1
ATOM 766 N N . LEU A 1 100 ? -8.423 -7.398 16.477 1.00 97.81 100 LEU A N 1
ATOM 767 C CA . LEU A 1 100 ? -7.164 -7.366 17.231 1.00 97.81 100 LEU A CA 1
ATOM 768 C C . LEU A 1 100 ? -6.419 -8.706 17.158 1.00 97.81 100 LEU A C 1
ATOM 770 O O . LEU A 1 100 ? -5.201 -8.719 17.002 1.00 97.81 100 LEU A O 1
ATOM 774 N N . SER A 1 101 ? -7.141 -9.828 17.226 1.00 97.19 101 SER A N 1
ATOM 775 C CA . SER A 1 101 ? -6.548 -11.168 17.152 1.00 97.19 101 SER A CA 1
ATOM 776 C C . SER A 1 101 ? -6.041 -11.564 15.766 1.00 97.19 101 SER A C 1
ATOM 778 O O . SER A 1 101 ? -5.220 -12.468 15.695 1.00 97.19 101 SER A O 1
ATOM 780 N N . ASN A 1 102 ? -6.530 -10.928 14.696 1.00 96.00 102 ASN A N 1
ATOM 781 C CA . ASN A 1 102 ? -6.177 -11.263 13.311 1.00 96.00 102 ASN A CA 1
ATOM 782 C C . ASN A 1 102 ? -5.491 -10.100 12.576 1.00 96.00 102 ASN A C 1
ATOM 784 O O . ASN A 1 102 ? -5.547 -10.002 11.345 1.00 96.00 102 ASN A O 1
ATOM 788 N N . LEU A 1 103 ? -4.884 -9.161 13.310 1.00 94.56 103 LEU A N 1
ATOM 789 C CA . LEU A 1 103 ? -4.331 -7.930 12.744 1.00 94.56 103 LEU A CA 1
ATOM 790 C C . LEU A 1 103 ? -3.297 -8.204 11.636 1.00 94.56 103 LEU A C 1
ATOM 792 O O . LEU A 1 103 ? -3.113 -7.398 10.729 1.00 94.56 103 LEU A O 1
ATOM 796 N N . GLU A 1 104 ? -2.569 -9.315 11.681 1.00 92.19 104 GLU A N 1
ATOM 797 C CA . GLU A 1 104 ? -1.634 -9.785 10.647 1.00 92.19 104 GLU A CA 1
ATOM 798 C C . GLU A 1 104 ? -2.270 -9.976 9.269 1.00 92.19 104 GLU A C 1
ATOM 800 O O . GLU A 1 104 ? -1.578 -9.828 8.263 1.00 92.19 104 GLU A O 1
ATOM 805 N N . ARG A 1 105 ? -3.582 -10.217 9.202 1.00 93.62 105 ARG A N 1
ATOM 806 C CA . ARG A 1 105 ? -4.296 -10.363 7.930 1.00 93.62 105 ARG A CA 1
ATOM 807 C C . ARG A 1 105 ? -4.585 -9.035 7.239 1.00 93.62 105 ARG A C 1
ATOM 809 O O . ARG A 1 105 ? -4.765 -9.007 6.023 1.00 93.62 105 ARG A O 1
ATOM 816 N N . PHE A 1 106 ? -4.601 -7.937 7.993 1.00 95.00 106 PHE A N 1
ATOM 817 C CA . PHE A 1 106 ? -4.739 -6.594 7.443 1.00 95.00 106 PHE A CA 1
ATOM 818 C C . PHE A 1 106 ? -3.502 -6.214 6.624 1.00 95.00 106 PHE A C 1
ATOM 820 O O . PHE A 1 106 ? -2.383 -6.170 7.149 1.00 95.00 106 PHE A O 1
ATOM 827 N N . PHE A 1 107 ? -3.705 -5.878 5.351 1.00 95.31 107 PHE A N 1
ATOM 828 C CA . PHE A 1 107 ? -2.622 -5.404 4.502 1.00 95.31 107 PHE A CA 1
ATOM 829 C C . PHE A 1 107 ? -2.321 -3.922 4.764 1.00 95.31 107 PHE A C 1
ATOM 831 O O . PHE A 1 107 ? -3.161 -3.056 4.529 1.00 95.31 107 PHE A O 1
ATOM 838 N N . ALA A 1 108 ? -1.086 -3.626 5.169 1.00 96.25 108 ALA A N 1
ATOM 839 C CA . ALA A 1 108 ? -0.536 -2.274 5.202 1.00 96.25 108 ALA A CA 1
ATOM 840 C C . ALA A 1 108 ? 0.840 -2.275 4.529 1.00 96.25 108 ALA A C 1
ATOM 842 O O . ALA A 1 108 ? 1.771 -2.911 5.024 1.00 96.25 108 ALA A O 1
ATOM 843 N N . GLY A 1 109 ? 0.980 -1.574 3.406 1.00 96.12 109 GLY A N 1
ATOM 844 C CA . GLY A 1 109 ? 2.206 -1.620 2.611 1.00 96.12 109 GLY A CA 1
ATOM 845 C C . GLY A 1 109 ? 2.326 -0.494 1.595 1.00 96.12 109 GLY A C 1
ATOM 846 O O . GLY A 1 109 ? 1.557 0.463 1.603 1.00 96.12 109 GLY A O 1
ATOM 847 N N . THR A 1 110 ? 3.324 -0.596 0.720 1.00 95.44 110 THR A N 1
ATOM 848 C CA . THR A 1 110 ? 3.460 0.313 -0.425 1.00 95.44 110 THR A CA 1
ATOM 849 C C . THR A 1 110 ? 2.631 -0.157 -1.614 1.00 95.44 110 THR A C 1
ATOM 851 O O . THR A 1 110 ? 2.195 -1.309 -1.638 1.00 95.44 110 THR A O 1
ATOM 854 N N . ILE A 1 111 ? 2.451 0.718 -2.614 1.00 94.00 111 ILE A N 1
ATOM 855 C CA . ILE A 1 111 ? 1.804 0.359 -3.891 1.00 94.00 111 ILE A CA 1
ATOM 856 C C . ILE A 1 111 ? 2.509 -0.862 -4.492 1.00 94.00 111 ILE A C 1
ATOM 858 O O . ILE A 1 111 ? 1.866 -1.874 -4.741 1.00 94.00 111 ILE A O 1
ATOM 862 N N . HIS A 1 112 ? 3.841 -0.822 -4.586 1.00 90.44 112 HIS A N 1
ATOM 863 C CA . HIS A 1 112 ? 4.655 -1.940 -5.071 1.00 90.44 112 HIS A CA 1
ATOM 864 C C . HIS A 1 112 ? 4.391 -3.243 -4.307 1.00 90.44 112 HIS A C 1
ATOM 866 O O . HIS A 1 112 ? 4.111 -4.270 -4.915 1.00 90.44 112 HIS A O 1
ATOM 872 N N . SER A 1 113 ? 4.388 -3.208 -2.967 1.00 91.12 113 SER A N 1
ATOM 873 C CA . SER A 1 113 ? 4.125 -4.414 -2.165 1.00 91.12 113 SER A CA 1
ATOM 874 C C . SER A 1 113 ? 2.694 -4.937 -2.329 1.00 91.12 113 SER A C 1
ATOM 876 O O . SER A 1 113 ? 2.474 -6.142 -2.216 1.00 91.12 113 SER A O 1
ATOM 878 N N . PHE A 1 114 ? 1.725 -4.056 -2.594 1.00 93.25 114 PHE A N 1
ATOM 879 C CA . PHE A 1 114 ? 0.342 -4.443 -2.866 1.00 93.25 114 PHE A CA 1
ATOM 880 C C . PHE A 1 114 ? 0.218 -5.119 -4.234 1.00 93.25 114 PHE A C 1
ATOM 882 O O . PHE A 1 114 ? -0.296 -6.232 -4.322 1.00 93.25 114 PHE A O 1
ATOM 889 N N . CYS A 1 115 ? 0.766 -4.499 -5.281 1.00 91.69 115 CYS A N 1
ATOM 890 C CA . CYS A 1 115 ? 0.803 -5.068 -6.626 1.00 91.69 115 CYS A CA 1
ATOM 891 C C . CYS A 1 115 ? 1.543 -6.409 -6.641 1.00 91.69 115 CYS A C 1
ATOM 893 O O . CYS A 1 115 ? 1.029 -7.392 -7.165 1.00 91.69 115 CYS A O 1
ATOM 895 N N . ALA A 1 116 ? 2.702 -6.493 -5.986 1.00 89.94 116 ALA A N 1
ATOM 896 C CA . ALA A 1 116 ? 3.471 -7.725 -5.920 1.00 89.94 116 ALA A CA 1
ATOM 897 C C . ALA A 1 116 ? 2.713 -8.845 -5.189 1.00 89.94 116 ALA A C 1
ATOM 899 O O . ALA A 1 116 ? 2.806 -10.009 -5.572 1.00 89.94 116 ALA A O 1
ATOM 900 N N . ARG A 1 117 ? 1.938 -8.516 -4.147 1.00 89.06 117 ARG A N 1
ATOM 901 C CA . ARG A 1 117 ? 1.038 -9.476 -3.495 1.00 89.06 117 ARG A CA 1
ATOM 902 C C . ARG A 1 117 ? -0.045 -9.963 -4.460 1.00 89.06 117 ARG A C 1
ATOM 904 O O . ARG A 1 117 ? -0.237 -11.169 -4.562 1.00 89.06 117 ARG A O 1
ATOM 911 N N . LEU A 1 118 ? -0.697 -9.054 -5.184 1.00 89.50 118 LEU A N 1
ATOM 912 C CA . LEU A 1 118 ? -1.753 -9.395 -6.141 1.00 89.50 118 LEU A CA 1
ATOM 913 C C . LEU A 1 118 ? -1.245 -10.331 -7.250 1.00 89.50 118 LEU A C 1
ATOM 915 O O . LEU A 1 118 ? -1.892 -11.330 -7.556 1.00 89.50 118 LEU A O 1
ATOM 919 N N . LEU A 1 119 ? -0.058 -10.053 -7.795 1.00 91.19 119 LEU A N 1
ATOM 920 C CA . LEU A 1 119 ? 0.587 -10.904 -8.799 1.00 91.19 119 LEU A CA 1
ATOM 921 C C . LEU A 1 119 ? 0.874 -12.313 -8.252 1.00 91.19 119 LEU A C 1
ATOM 923 O O . LEU A 1 119 ? 0.619 -13.305 -8.930 1.00 91.19 119 LEU A O 1
ATOM 927 N N . ARG A 1 120 ? 1.339 -12.424 -6.999 1.00 88.00 120 ARG A N 1
ATOM 928 C CA . ARG A 1 120 ? 1.604 -13.724 -6.349 1.00 88.00 120 ARG A CA 1
ATOM 929 C C . ARG A 1 120 ? 0.338 -14.509 -6.008 1.00 88.00 120 ARG A C 1
ATOM 931 O O . ARG A 1 120 ? 0.394 -15.733 -5.958 1.00 88.00 120 ARG A O 1
ATOM 938 N N . GLU A 1 121 ? -0.786 -13.837 -5.773 1.00 87.69 121 GLU A N 1
ATOM 939 C CA . GLU A 1 121 ? -2.079 -14.494 -5.538 1.00 87.69 121 GLU A CA 1
ATOM 940 C C . GLU A 1 121 ? -2.682 -15.076 -6.832 1.00 87.69 121 GLU A C 1
ATOM 942 O O . GLU A 1 121 ? -3.501 -15.992 -6.757 1.00 87.69 121 GLU A O 1
ATOM 947 N N . ARG A 1 122 ? -2.275 -14.571 -8.009 1.00 86.81 122 ARG A N 1
ATOM 948 C CA . ARG A 1 122 ? -2.793 -14.948 -9.341 1.00 86.81 122 ARG A CA 1
ATOM 949 C C . ARG A 1 122 ? -1.673 -15.118 -10.388 1.00 86.81 122 ARG A C 1
ATOM 951 O O . ARG A 1 122 ? -1.654 -14.397 -11.390 1.00 86.81 122 ARG A O 1
ATOM 958 N N . PRO A 1 123 ? -0.704 -16.031 -10.180 1.00 83.69 123 PRO A N 1
ATOM 959 C CA . PRO A 1 123 ? 0.491 -16.112 -11.026 1.00 83.69 123 PRO A CA 1
ATOM 960 C C . PRO A 1 123 ? 0.191 -16.592 -12.454 1.00 83.69 123 PRO A C 1
ATOM 962 O O . PRO A 1 123 ? 0.842 -16.164 -13.401 1.00 83.69 123 PRO A O 1
ATOM 965 N N . VAL A 1 124 ? -0.820 -17.452 -12.630 1.00 85.50 124 VAL A N 1
ATOM 966 C CA . VAL A 1 124 ? -1.193 -17.980 -13.952 1.00 85.50 124 VAL A CA 1
ATOM 967 C C . VAL A 1 124 ? -1.795 -16.875 -14.815 1.00 85.50 124 VAL A C 1
ATOM 969 O O . VAL A 1 124 ? -1.395 -16.700 -15.961 1.00 85.50 124 VAL A O 1
ATOM 972 N N . GLU A 1 125 ? -2.725 -16.104 -14.257 1.00 88.88 125 GLU A N 1
ATOM 973 C CA . GLU A 1 125 ? -3.409 -15.018 -14.958 1.00 88.88 125 GLU A CA 1
ATOM 974 C C . GLU A 1 125 ? -2.482 -13.831 -15.248 1.00 88.88 125 GLU A C 1
ATOM 976 O O . GLU A 1 125 ? -2.687 -13.118 -16.227 1.00 88.88 125 GLU A O 1
ATOM 981 N N . SER A 1 126 ? -1.462 -13.619 -14.413 1.00 85.56 126 SER A N 1
ATOM 982 C CA . SER A 1 126 ? -0.499 -12.523 -14.571 1.00 85.56 126 SER A CA 1
ATOM 983 C C . SER A 1 126 ? 0.712 -12.866 -15.442 1.00 85.56 126 SER A C 1
ATOM 985 O O . SER A 1 126 ? 1.497 -11.975 -15.756 1.00 85.56 126 SER A O 1
ATOM 987 N N . GLY A 1 127 ? 0.886 -14.131 -15.837 1.00 88.50 127 GLY A N 1
ATOM 988 C CA . GLY A 1 127 ? 2.015 -14.561 -16.666 1.00 88.50 127 GLY A CA 1
ATOM 989 C C . GLY A 1 127 ? 3.385 -14.438 -15.988 1.00 88.50 127 GLY A C 1
ATOM 990 O O . GLY A 1 127 ? 4.405 -14.560 -16.665 1.00 88.50 127 GLY A O 1
ATOM 991 N N . VAL A 1 128 ? 3.434 -14.208 -14.668 1.00 87.56 128 VAL A N 1
ATOM 992 C CA . VAL A 1 128 ? 4.686 -14.115 -13.905 1.00 87.56 128 VAL A CA 1
ATOM 993 C C . VAL A 1 128 ? 4.946 -15.381 -13.095 1.00 87.56 128 VAL A C 1
ATOM 995 O O . VAL A 1 128 ? 4.035 -16.052 -12.609 1.00 87.56 128 VAL A O 1
ATOM 998 N N . SER A 1 129 ? 6.227 -15.708 -12.914 1.00 87.50 129 SER A N 1
ATOM 999 C CA . SER A 1 129 ? 6.631 -16.818 -12.046 1.00 87.50 129 SER A CA 1
ATOM 1000 C C . SER A 1 129 ? 6.185 -16.563 -10.598 1.00 87.50 129 SER A C 1
ATOM 1002 O O . SER A 1 129 ? 6.440 -15.472 -10.086 1.00 87.50 129 SER A O 1
ATOM 1004 N N . PRO A 1 130 ? 5.625 -17.554 -9.874 1.00 78.88 130 PRO A N 1
ATOM 1005 C CA . PRO A 1 130 ? 5.287 -17.404 -8.453 1.00 78.88 130 PRO A CA 1
ATOM 1006 C C . PRO A 1 130 ? 6.474 -16.978 -7.573 1.00 78.88 130 PRO A C 1
ATOM 1008 O O . PRO A 1 130 ? 6.288 -16.350 -6.533 1.00 78.88 130 PRO A O 1
ATOM 1011 N N . GLY A 1 131 ? 7.695 -17.323 -7.992 1.00 84.94 131 GLY A N 1
ATOM 1012 C CA . GLY A 1 131 ? 8.943 -16.994 -7.305 1.00 84.94 131 GLY A CA 1
ATOM 1013 C C . GLY A 1 131 ? 9.613 -15.709 -7.790 1.00 84.94 131 GLY A C 1
ATOM 1014 O O . GLY A 1 131 ? 10.819 -15.578 -7.604 1.00 84.94 131 GLY A O 1
ATOM 1015 N N . PHE A 1 132 ? 8.892 -14.797 -8.455 1.00 89.25 132 PHE A N 1
ATOM 1016 C CA . PHE A 1 132 ? 9.510 -13.570 -8.956 1.00 89.25 132 PHE A CA 1
ATOM 1017 C C . PHE A 1 132 ? 10.048 -12.696 -7.815 1.00 89.25 132 PHE A C 1
ATOM 1019 O O . PHE A 1 132 ? 9.438 -12.542 -6.746 1.00 89.25 132 PHE A O 1
ATOM 1026 N N . THR A 1 133 ? 11.187 -12.077 -8.092 1.00 87.56 133 THR A N 1
ATOM 1027 C CA . THR A 1 133 ? 11.798 -11.050 -7.256 1.00 87.56 133 THR A CA 1
ATOM 1028 C C . THR A 1 133 ? 11.686 -9.710 -7.960 1.00 87.56 133 THR A C 1
ATOM 1030 O O . THR A 1 133 ? 11.811 -9.630 -9.180 1.00 87.56 133 THR A O 1
ATOM 1033 N N . GLU A 1 134 ? 11.431 -8.661 -7.187 1.00 87.19 134 GLU A N 1
ATOM 1034 C CA . GLU A 1 134 ? 11.526 -7.287 -7.680 1.00 87.19 134 GLU A CA 1
ATOM 1035 C C . GLU A 1 134 ? 13.005 -6.988 -7.958 1.00 87.19 134 GLU A C 1
ATOM 1037 O O . GLU A 1 134 ? 13.851 -7.307 -7.120 1.00 87.19 134 GLU A O 1
ATOM 1042 N N . LEU A 1 135 ? 13.304 -6.433 -9.133 1.00 88.69 135 LEU A N 1
ATOM 1043 C CA . LEU A 1 135 ? 14.646 -5.953 -9.453 1.00 88.69 135 LEU A CA 1
ATOM 1044 C C . LEU A 1 135 ? 14.858 -4.609 -8.761 1.00 88.69 135 LEU A C 1
ATOM 1046 O O . LEU A 1 135 ? 13.982 -3.742 -8.807 1.00 88.69 135 LEU A O 1
ATOM 1050 N N . ASP A 1 136 ? 16.007 -4.440 -8.117 1.00 88.06 136 ASP A N 1
ATOM 1051 C CA . ASP A 1 136 ? 16.468 -3.107 -7.742 1.00 88.06 136 ASP A CA 1
ATOM 1052 C C . ASP A 1 136 ? 17.018 -2.345 -8.964 1.00 88.06 136 ASP A C 1
ATOM 1054 O O . ASP A 1 136 ? 17.189 -2.906 -10.047 1.00 88.06 136 ASP A O 1
ATOM 1058 N N . GLU A 1 137 ? 17.283 -1.048 -8.795 1.00 87.25 137 GLU A N 1
ATOM 1059 C CA . GLU A 1 137 ? 17.752 -0.169 -9.878 1.00 87.25 137 GLU A CA 1
ATOM 1060 C C . GLU A 1 137 ? 19.064 -0.656 -10.515 1.00 87.25 137 GLU A C 1
ATOM 1062 O O . GLU A 1 137 ? 19.275 -0.495 -11.717 1.00 87.25 137 GLU A O 1
ATOM 1067 N N . VAL A 1 138 ? 19.948 -1.275 -9.727 1.00 92.88 138 VAL A N 1
ATOM 1068 C CA . VAL A 1 138 ? 21.237 -1.781 -10.214 1.00 92.88 138 VAL A CA 1
ATOM 1069 C C . VAL A 1 138 ? 21.020 -3.056 -11.019 1.00 92.88 138 VAL A C 1
ATOM 1071 O O . VAL A 1 138 ? 21.534 -3.177 -12.128 1.00 92.88 138 VAL A O 1
ATOM 1074 N N . GLN A 1 139 ? 20.223 -3.984 -10.493 1.00 93.75 139 GLN A N 1
ATOM 1075 C CA . GLN A 1 139 ? 19.876 -5.236 -11.158 1.00 93.75 139 GLN A CA 1
ATOM 1076 C C . GLN A 1 139 ? 19.134 -4.999 -12.475 1.00 93.75 139 GLN A C 1
ATOM 1078 O O . GLN A 1 139 ? 19.401 -5.682 -13.464 1.00 93.75 139 GLN A O 1
ATOM 1083 N N . ASP A 1 140 ? 18.216 -4.033 -12.498 1.00 92.62 140 ASP A N 1
ATOM 1084 C CA . ASP A 1 140 ? 17.504 -3.624 -13.705 1.00 92.62 140 ASP A CA 1
ATOM 1085 C C . ASP A 1 140 ? 18.477 -3.058 -14.751 1.00 92.62 140 ASP A C 1
ATOM 1087 O O . ASP A 1 140 ? 18.509 -3.529 -15.891 1.00 92.62 140 ASP A O 1
ATOM 1091 N N . LEU A 1 141 ? 19.369 -2.143 -14.355 1.00 92.31 141 LEU A N 1
ATOM 1092 C CA . LEU A 1 141 ? 20.396 -1.599 -15.246 1.00 92.31 141 LEU A CA 1
ATOM 1093 C C . LEU A 1 141 ? 21.313 -2.694 -15.818 1.00 92.31 141 LEU A C 1
ATOM 1095 O O . LEU A 1 141 ? 21.571 -2.727 -17.025 1.00 92.31 141 LEU A O 1
ATOM 1099 N N . GLU A 1 142 ? 21.796 -3.605 -14.973 1.00 94.94 142 GLU A N 1
ATOM 1100 C CA . GLU A 1 142 ? 22.650 -4.722 -15.387 1.00 94.94 142 GLU A CA 1
ATOM 1101 C C . GLU A 1 142 ? 21.931 -5.660 -16.364 1.00 94.94 142 GLU A C 1
ATOM 1103 O O . GLU A 1 142 ? 22.517 -6.091 -17.366 1.00 94.94 142 GLU A O 1
ATOM 1108 N N . LEU A 1 143 ? 20.655 -5.959 -16.102 1.00 94.56 143 LEU A N 1
ATOM 1109 C CA . LEU A 1 143 ? 19.822 -6.780 -16.972 1.00 94.56 143 LEU A CA 1
ATOM 1110 C C . LEU A 1 143 ? 19.649 -6.124 -18.343 1.00 94.56 143 LEU A C 1
ATOM 1112 O O . LEU A 1 143 ? 19.925 -6.770 -19.356 1.00 94.56 143 LEU A O 1
ATOM 1116 N N . ARG A 1 144 ? 19.262 -4.845 -18.379 1.00 94.69 144 ARG A N 1
ATOM 1117 C CA . ARG A 1 144 ? 19.089 -4.069 -19.615 1.00 94.69 144 ARG A CA 1
ATOM 1118 C C . ARG A 1 144 ? 20.373 -4.050 -20.445 1.00 94.69 144 ARG A C 1
ATOM 1120 O O . ARG A 1 144 ? 20.351 -4.399 -21.623 1.00 94.69 144 ARG A O 1
ATOM 1127 N N . GLN A 1 145 ? 21.514 -3.735 -19.828 1.00 93.62 145 GLN A N 1
ATOM 1128 C CA . GLN A 1 145 ? 22.814 -3.712 -20.512 1.00 93.62 145 GLN A CA 1
ATOM 1129 C C . GLN A 1 145 ? 23.243 -5.086 -21.034 1.00 93.62 145 GLN A C 1
ATOM 1131 O O . GLN A 1 145 ? 23.920 -5.190 -22.060 1.00 93.62 145 GLN A O 1
ATOM 1136 N N . ARG A 1 146 ? 22.923 -6.160 -20.309 1.00 95.50 146 ARG A N 1
ATOM 1137 C CA . ARG A 1 146 ? 23.216 -7.525 -20.749 1.00 95.50 146 ARG A CA 1
ATOM 1138 C C . ARG A 1 146 ? 22.355 -7.909 -21.951 1.00 95.50 146 ARG A C 1
ATOM 1140 O O . ARG A 1 146 ? 22.916 -8.313 -22.965 1.00 95.50 146 ARG A O 1
ATOM 1147 N N . VAL A 1 147 ? 21.039 -7.713 -21.861 1.00 95.88 147 VAL A N 1
ATOM 1148 C CA . VAL A 1 147 ? 20.088 -8.004 -22.947 1.00 95.88 147 VAL A CA 1
ATOM 1149 C C . VAL A 1 147 ? 20.437 -7.209 -24.204 1.00 95.88 147 VAL A C 1
ATOM 1151 O O . VAL A 1 147 ? 20.473 -7.778 -25.290 1.00 95.88 147 VAL A O 1
ATOM 1154 N N . TRP A 1 148 ? 20.782 -5.926 -24.067 1.00 95.50 148 TRP A N 1
ATOM 1155 C CA . TRP A 1 148 ? 21.180 -5.088 -25.198 1.00 95.50 148 TRP A CA 1
ATOM 1156 C C . TRP A 1 148 ? 22.432 -5.602 -25.912 1.00 95.50 148 TRP A C 1
ATOM 1158 O O . TRP A 1 148 ? 22.459 -5.726 -27.136 1.00 95.50 148 TRP A O 1
ATOM 1168 N N . ARG A 1 149 ? 23.468 -5.977 -25.154 1.00 93.56 149 ARG A N 1
ATOM 1169 C CA . ARG A 1 149 ? 24.697 -6.542 -25.730 1.00 93.56 149 ARG A CA 1
ATOM 1170 C C . ARG A 1 149 ? 24.451 -7.880 -26.420 1.00 93.56 149 ARG A C 1
ATOM 1172 O O . ARG A 1 149 ? 25.007 -8.116 -27.494 1.00 93.56 149 ARG A O 1
ATOM 1179 N N . GLU A 1 150 ? 23.646 -8.748 -25.810 1.00 96.06 150 GLU A N 1
ATOM 1180 C CA . GLU A 1 150 ? 23.247 -10.033 -26.394 1.00 96.06 150 GLU A CA 1
ATOM 1181 C C . GLU A 1 150 ? 22.473 -9.814 -27.706 1.00 96.06 150 GLU A C 1
ATOM 1183 O O . GLU A 1 150 ? 22.819 -10.419 -28.723 1.00 96.06 150 GLU A O 1
ATOM 1188 N N . PHE A 1 151 ? 21.516 -8.879 -27.716 1.00 95.19 151 PHE A N 1
ATOM 1189 C CA . PHE A 1 151 ? 20.755 -8.488 -28.903 1.00 95.19 151 PHE A CA 1
ATOM 1190 C C . PHE A 1 151 ? 21.663 -7.984 -30.031 1.00 95.19 151 PHE A C 1
ATOM 1192 O O . PHE A 1 151 ? 21.638 -8.548 -31.122 1.00 95.19 151 PHE A O 1
ATOM 1199 N N . ILE A 1 152 ? 22.524 -6.995 -29.766 1.00 93.81 152 ILE A N 1
ATOM 1200 C CA . ILE A 1 152 ? 23.447 -6.433 -30.766 1.00 93.81 152 ILE A CA 1
ATOM 1201 C C . ILE A 1 152 ? 24.385 -7.503 -31.338 1.00 93.81 152 ILE A C 1
ATOM 1203 O O . ILE A 1 152 ? 24.633 -7.549 -32.546 1.00 93.81 152 ILE A O 1
ATOM 1207 N N . THR A 1 153 ? 24.895 -8.390 -30.481 1.00 93.50 153 THR A N 1
ATOM 1208 C CA . THR A 1 153 ? 25.771 -9.490 -30.904 1.00 93.50 153 THR A CA 1
ATOM 1209 C C . THR A 1 153 ? 25.027 -10.454 -31.826 1.00 93.50 153 THR A C 1
ATOM 1211 O O . THR A 1 153 ? 25.549 -10.822 -32.880 1.00 93.50 153 THR A O 1
ATOM 1214 N N . SER A 1 154 ? 23.800 -10.830 -31.458 1.00 95.69 154 SER A N 1
ATOM 1215 C CA . SER A 1 154 ? 22.958 -11.726 -32.250 1.00 95.69 154 SER A CA 1
ATOM 1216 C C . SER A 1 154 ? 22.545 -11.100 -33.584 1.00 95.69 154 SER A C 1
ATOM 1218 O O . SER A 1 154 ? 22.669 -11.749 -34.619 1.00 95.69 154 SER A O 1
ATOM 1220 N N . ALA A 1 155 ? 22.106 -9.839 -33.582 1.00 94.81 155 ALA A N 1
ATOM 1221 C CA . ALA A 1 155 ? 21.686 -9.115 -34.780 1.00 94.81 155 ALA A CA 1
ATOM 1222 C C . ALA A 1 155 ? 22.840 -8.983 -35.786 1.00 94.81 155 ALA A C 1
ATOM 1224 O O . ALA A 1 155 ? 22.689 -9.293 -36.967 1.00 94.81 155 ALA A O 1
ATOM 1225 N N . ARG A 1 156 ? 24.045 -8.647 -35.307 1.00 91.44 156 ARG A N 1
ATOM 1226 C CA . ARG A 1 156 ? 25.245 -8.610 -36.152 1.00 91.44 156 ARG A CA 1
ATOM 1227 C C . ARG A 1 156 ? 25.582 -9.979 -36.745 1.00 91.44 156 ARG A C 1
ATOM 1229 O O . ARG A 1 156 ? 25.919 -10.060 -37.922 1.00 91.44 156 ARG A O 1
ATOM 1236 N N . ALA A 1 157 ? 25.519 -11.044 -35.945 1.00 94.12 157 ALA A N 1
ATOM 1237 C CA . ALA A 1 157 ? 25.809 -12.401 -36.413 1.00 94.12 157 ALA A CA 1
ATOM 1238 C C . ALA A 1 157 ? 24.781 -12.900 -37.443 1.00 94.12 157 ALA A C 1
ATOM 1240 O O . ALA A 1 157 ? 25.137 -13.656 -38.344 1.00 94.12 157 ALA A O 1
ATOM 1241 N N . ALA A 1 158 ? 23.529 -12.454 -37.325 1.00 96.38 158 ALA A N 1
ATOM 1242 C CA . ALA A 1 158 ? 22.456 -12.755 -38.264 1.00 96.38 158 ALA A CA 1
ATOM 1243 C C . ALA A 1 158 ? 22.505 -11.917 -39.557 1.00 96.38 158 ALA A C 1
ATOM 1245 O O . ALA A 1 158 ? 21.755 -12.209 -40.484 1.00 96.38 158 ALA A O 1
ATOM 1246 N N . GLY A 1 159 ? 23.379 -10.905 -39.638 1.00 93.88 159 GLY A N 1
ATOM 1247 C CA . GLY A 1 159 ? 23.439 -9.994 -40.783 1.00 93.88 159 GLY A CA 1
ATOM 1248 C C . GLY A 1 159 ? 22.230 -9.063 -40.863 1.00 93.88 159 GLY A C 1
ATOM 1249 O O . GLY A 1 159 ? 21.727 -8.818 -41.956 1.00 93.88 159 GLY A O 1
ATOM 1250 N N . ASP A 1 160 ? 21.745 -8.588 -39.713 1.00 96.06 160 ASP A N 1
ATOM 1251 C CA . ASP A 1 160 ? 20.622 -7.657 -39.639 1.00 96.06 160 ASP A CA 1
ATOM 1252 C C . ASP A 1 160 ? 20.882 -6.399 -40.505 1.00 96.06 160 ASP A C 1
ATOM 1254 O O . ASP A 1 160 ? 21.948 -5.779 -40.375 1.00 96.06 160 ASP A O 1
ATOM 1258 N N . PRO A 1 161 ? 19.957 -6.034 -41.417 1.00 93.56 161 PRO A N 1
ATOM 1259 C CA . PRO A 1 161 ? 20.174 -4.960 -42.382 1.00 93.56 161 PRO A CA 1
ATOM 1260 C C . PRO A 1 161 ? 20.289 -3.580 -41.727 1.00 93.56 161 PRO A C 1
ATOM 1262 O O . PRO A 1 161 ? 21.052 -2.752 -42.224 1.00 93.56 161 PRO A O 1
ATOM 1265 N N . ASP A 1 162 ? 19.606 -3.337 -40.605 1.00 91.31 162 ASP A N 1
ATOM 1266 C CA . ASP A 1 162 ? 19.681 -2.056 -39.899 1.00 91.31 162 ASP A CA 1
ATOM 1267 C C . ASP A 1 162 ? 21.040 -1.921 -39.205 1.00 91.31 162 ASP A C 1
ATOM 1269 O O . ASP A 1 162 ? 21.690 -0.877 -39.275 1.00 91.31 162 ASP A O 1
ATOM 1273 N N . VAL A 1 163 ? 21.537 -3.010 -38.605 1.00 92.44 163 VAL A N 1
ATOM 1274 C CA . VAL A 1 163 ? 22.898 -3.056 -38.048 1.00 92.44 163 VAL A CA 1
ATOM 1275 C C . VAL A 1 163 ? 23.951 -2.845 -39.138 1.00 92.44 163 VAL A C 1
ATOM 1277 O O . VAL A 1 163 ? 24.921 -2.121 -38.909 1.00 92.44 163 VAL A O 1
ATOM 1280 N N . ALA A 1 164 ? 23.779 -3.452 -40.316 1.00 91.38 164 ALA A N 1
ATOM 1281 C CA . ALA A 1 164 ? 24.688 -3.259 -41.444 1.00 91.38 164 ALA A CA 1
ATOM 1282 C C . ALA A 1 164 ? 24.704 -1.794 -41.911 1.00 91.38 164 ALA A C 1
ATOM 1284 O O . ALA A 1 164 ? 25.780 -1.206 -42.008 1.00 91.38 164 ALA A O 1
ATOM 1285 N N . ALA A 1 165 ? 23.529 -1.185 -42.096 1.00 91.62 165 ALA A N 1
ATOM 1286 C CA . ALA A 1 165 ? 23.398 0.212 -42.504 1.00 91.62 165 ALA A CA 1
ATOM 1287 C C . ALA A 1 165 ? 24.039 1.185 -41.499 1.00 91.62 165 ALA A C 1
ATOM 1289 O O . ALA A 1 165 ? 24.714 2.135 -41.894 1.00 91.62 165 ALA A O 1
ATOM 1290 N N . LEU A 1 166 ? 23.885 0.935 -40.194 1.00 91.81 166 LEU A N 1
ATOM 1291 C CA . LEU A 1 166 ? 24.532 1.734 -39.147 1.00 91.81 166 LEU A CA 1
ATOM 1292 C C . LEU A 1 166 ? 26.062 1.651 -39.217 1.00 91.81 166 LEU A C 1
ATOM 1294 O O . LEU A 1 166 ? 26.740 2.669 -39.093 1.00 91.81 166 LEU A O 1
ATOM 1298 N N . LEU A 1 167 ? 26.610 0.452 -39.432 1.00 89.62 167 LEU A N 1
ATOM 1299 C CA . LEU A 1 167 ? 28.055 0.252 -39.556 1.00 89.62 167 LEU A CA 1
ATOM 1300 C C . LEU A 1 167 ? 28.619 0.885 -40.836 1.00 89.62 167 LEU A C 1
ATOM 1302 O O . LEU A 1 167 ? 29.711 1.450 -40.792 1.00 89.62 167 LEU A O 1
ATOM 1306 N N . GLU A 1 168 ? 27.888 0.813 -41.950 1.00 92.19 168 GLU A N 1
ATOM 1307 C CA . GLU A 1 168 ? 28.232 1.495 -43.207 1.00 92.19 168 GLU A CA 1
ATOM 1308 C C . GLU A 1 168 ? 28.222 3.020 -43.055 1.00 92.19 168 GLU A C 1
ATOM 1310 O O . GLU A 1 168 ? 29.069 3.700 -43.627 1.00 92.19 168 GLU A O 1
ATOM 1315 N N . ALA A 1 169 ? 27.319 3.552 -42.227 1.00 91.44 169 ALA A N 1
ATOM 1316 C CA . ALA A 1 169 ? 27.270 4.964 -41.854 1.00 91.44 169 ALA A CA 1
ATOM 1317 C C . ALA A 1 169 ? 28.319 5.367 -40.792 1.00 91.44 169 ALA A C 1
ATOM 1319 O O . ALA A 1 169 ? 28.238 6.463 -40.242 1.00 91.44 169 ALA A O 1
ATOM 1320 N N . GLU A 1 170 ? 29.281 4.491 -40.478 1.00 91.38 170 GLU A N 1
ATOM 1321 C CA . GLU A 1 170 ? 30.328 4.676 -39.460 1.00 91.38 170 GLU A CA 1
ATOM 1322 C C . GLU A 1 170 ? 29.811 4.904 -38.024 1.00 91.38 170 GLU A C 1
ATOM 1324 O O . GLU A 1 170 ? 30.567 5.310 -37.137 1.00 91.38 170 GLU A O 1
ATOM 1329 N N . ILE A 1 171 ? 28.544 4.578 -37.750 1.00 89.19 171 ILE A N 1
ATOM 1330 C CA . ILE A 1 171 ? 27.950 4.689 -36.416 1.00 89.19 171 ILE A CA 1
ATOM 1331 C C . ILE A 1 171 ? 28.376 3.478 -35.589 1.00 89.19 171 ILE A C 1
ATOM 1333 O O . ILE A 1 171 ? 28.069 2.323 -35.908 1.00 89.19 171 ILE A O 1
ATOM 1337 N N . LYS A 1 172 ? 29.070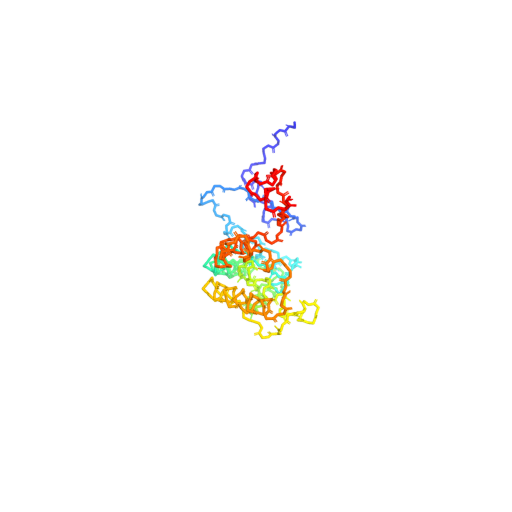 3.713 -34.470 1.00 89.38 172 LYS A N 1
ATOM 1338 C CA . LYS A 1 172 ? 29.418 2.614 -33.563 1.00 89.38 172 LYS A CA 1
ATOM 1339 C C . LYS A 1 172 ? 28.163 2.189 -32.818 1.00 89.38 172 LYS A C 1
ATOM 1341 O O . LYS A 1 172 ? 27.517 3.004 -32.178 1.00 89.38 172 LYS A O 1
ATOM 1346 N N . LEU A 1 173 ? 27.883 0.888 -32.769 1.00 87.88 173 LEU A N 1
ATOM 1347 C CA . LEU A 1 173 ? 26.689 0.359 -32.086 1.00 87.88 173 LEU A CA 1
ATOM 1348 C C . LEU A 1 173 ? 26.613 0.729 -30.593 1.00 87.88 173 LEU A C 1
ATOM 1350 O O . LEU A 1 173 ? 25.526 0.814 -30.039 1.00 87.88 173 LEU A O 1
ATOM 1354 N N . LYS A 1 174 ? 27.753 1.017 -29.950 1.00 88.38 174 LYS A N 1
ATOM 1355 C CA . LYS A 1 174 ? 27.803 1.533 -28.571 1.00 88.38 174 LYS A CA 1
ATOM 1356 C C . LYS A 1 174 ? 27.190 2.937 -28.430 1.00 88.38 174 LYS A C 1
ATOM 1358 O O . LYS A 1 174 ? 26.736 3.310 -27.356 1.00 88.38 174 LYS A O 1
ATOM 1363 N N . GLU A 1 175 ? 27.174 3.729 -29.497 1.00 90.25 175 GLU A N 1
ATOM 1364 C CA . GLU A 1 175 ? 26.546 5.059 -29.512 1.00 90.25 175 GLU A CA 1
ATOM 1365 C C . GLU A 1 175 ? 25.021 4.976 -29.376 1.00 90.25 175 GLU A C 1
ATOM 1367 O O . GLU A 1 175 ? 24.384 5.971 -29.044 1.00 90.25 175 GLU A O 1
ATOM 1372 N N . LEU A 1 176 ? 24.441 3.784 -29.554 1.00 91.12 176 LEU A N 1
ATOM 1373 C CA . LEU A 1 176 ? 23.021 3.527 -29.342 1.00 91.12 176 LEU A CA 1
ATOM 1374 C C . LEU A 1 176 ? 22.663 3.253 -27.875 1.00 91.12 176 LEU A C 1
ATOM 1376 O O . LEU A 1 176 ? 21.481 3.286 -27.542 1.00 91.12 176 LEU A O 1
ATOM 1380 N N . ASP A 1 177 ? 23.636 3.013 -26.987 1.00 91.50 177 ASP A N 1
ATOM 1381 C CA . ASP A 1 177 ? 23.368 2.699 -25.574 1.00 91.50 177 ASP A CA 1
ATOM 1382 C C . ASP A 1 177 ? 22.477 3.759 -24.882 1.00 91.50 177 ASP A C 1
ATOM 1384 O O . ASP A 1 177 ? 21.528 3.373 -24.195 1.00 91.50 177 ASP A O 1
ATOM 1388 N N . PRO A 1 178 ? 22.687 5.083 -25.071 1.00 91.75 178 PRO A N 1
ATOM 1389 C CA . PRO A 1 178 ? 21.811 6.102 -24.487 1.00 91.75 178 PRO A CA 1
ATOM 1390 C C . PRO A 1 178 ? 20.399 6.099 -25.084 1.00 91.75 178 PRO A C 1
ATOM 1392 O O . PRO A 1 178 ? 19.428 6.351 -24.370 1.00 91.75 178 PRO A O 1
ATOM 1395 N N . ALA A 1 179 ? 20.272 5.808 -26.383 1.00 89.88 179 ALA A N 1
ATOM 1396 C CA . ALA A 1 179 ? 18.975 5.718 -27.050 1.00 89.88 179 ALA A CA 1
ATOM 1397 C C . ALA A 1 179 ? 18.185 4.509 -26.530 1.00 89.88 179 ALA A C 1
ATOM 1399 O O . ALA A 1 179 ? 17.016 4.646 -26.178 1.00 89.88 179 ALA A O 1
ATOM 1400 N N . PHE A 1 180 ? 18.845 3.357 -26.389 1.00 92.00 180 PHE A N 1
ATOM 1401 C CA . PHE A 1 180 ? 18.258 2.169 -25.775 1.00 92.00 180 PHE A CA 1
ATOM 1402 C C . PHE A 1 180 ? 17.797 2.444 -24.337 1.00 92.00 180 PHE A C 1
ATOM 1404 O O . PHE A 1 180 ? 16.656 2.140 -23.998 1.00 92.00 180 PHE A O 1
ATOM 1411 N N . ALA A 1 181 ? 18.635 3.088 -23.515 1.00 91.31 181 ALA A N 1
ATOM 1412 C CA . ALA A 1 181 ? 18.255 3.474 -22.155 1.00 91.31 181 ALA A CA 1
ATOM 1413 C C . ALA A 1 181 ? 17.012 4.382 -22.140 1.00 91.31 181 ALA A C 1
ATOM 1415 O O . ALA A 1 181 ? 16.078 4.130 -21.384 1.00 91.31 181 ALA A O 1
ATOM 1416 N N . THR A 1 182 ? 16.966 5.374 -23.035 1.00 91.25 182 THR A N 1
ATOM 1417 C CA . THR A 1 182 ? 15.824 6.293 -23.165 1.00 91.25 182 THR A CA 1
ATOM 1418 C C . THR A 1 182 ? 14.534 5.551 -23.510 1.00 91.25 182 THR A C 1
ATOM 1420 O O . THR A 1 182 ? 13.499 5.838 -22.918 1.00 91.25 182 THR A O 1
ATOM 1423 N N . ILE A 1 183 ? 14.584 4.584 -24.430 1.00 91.12 183 ILE A N 1
ATOM 1424 C CA . ILE A 1 183 ? 13.414 3.772 -24.794 1.00 91.12 183 ILE A CA 1
ATOM 1425 C C . ILE A 1 183 ? 12.952 2.928 -23.602 1.00 91.12 183 ILE A C 1
ATOM 1427 O O . ILE A 1 183 ? 11.761 2.882 -23.321 1.00 91.12 183 ILE A O 1
ATOM 1431 N N . CYS A 1 184 ? 13.874 2.288 -22.876 1.00 90.81 184 CYS A N 1
ATOM 1432 C CA . CYS A 1 184 ? 13.512 1.483 -21.707 1.00 90.81 184 CYS A CA 1
ATOM 1433 C C . CYS A 1 184 ? 12.877 2.304 -20.575 1.00 90.81 184 CYS A C 1
ATOM 1435 O O . CYS A 1 184 ? 12.048 1.772 -19.845 1.00 90.81 184 CYS A O 1
ATOM 1437 N N . ASP A 1 185 ? 13.263 3.571 -20.414 1.00 89.81 185 ASP A N 1
ATOM 1438 C CA . ASP A 1 185 ? 12.697 4.461 -19.389 1.00 89.81 185 ASP A CA 1
ATOM 1439 C C . ASP A 1 185 ? 11.359 5.098 -19.801 1.00 89.81 185 ASP A C 1
ATOM 1441 O O . ASP A 1 185 ? 10.717 5.750 -18.980 1.00 89.81 185 ASP A O 1
ATOM 1445 N N . ASN A 1 186 ? 10.949 4.940 -21.063 1.00 90.25 186 ASN A N 1
ATOM 1446 C CA . ASN A 1 186 ? 9.760 5.566 -21.647 1.00 90.25 186 ASN A CA 1
ATOM 1447 C C . ASN A 1 186 ? 9.050 4.568 -22.579 1.00 90.25 186 ASN A C 1
ATOM 1449 O O . ASN A 1 186 ? 8.811 4.853 -23.754 1.00 90.25 186 ASN A O 1
ATOM 1453 N N . ASP A 1 187 ? 8.772 3.367 -22.074 1.00 84.50 187 ASP A N 1
ATOM 1454 C CA . ASP A 1 187 ? 8.194 2.262 -22.846 1.00 84.50 187 ASP A CA 1
ATOM 1455 C C . ASP A 1 187 ? 6.762 2.537 -23.344 1.00 84.50 187 ASP A C 1
ATOM 1457 O O . ASP A 1 187 ? 6.296 1.915 -24.301 1.00 84.50 187 ASP A O 1
ATOM 1461 N N . ASP A 1 188 ? 6.083 3.508 -22.737 1.00 88.19 188 ASP A N 1
ATOM 1462 C CA . ASP A 1 188 ? 4.765 4.010 -23.110 1.00 88.19 188 ASP A CA 1
ATOM 1463 C C . ASP A 1 188 ? 4.801 5.154 -24.142 1.00 88.19 188 ASP A C 1
ATOM 1465 O O . ASP A 1 188 ? 3.750 5.591 -24.625 1.00 88.19 188 ASP A O 1
ATOM 1469 N N . VAL A 1 189 ? 5.992 5.624 -24.529 1.00 90.12 189 VAL A N 1
ATOM 1470 C CA . VAL A 1 189 ? 6.177 6.714 -25.491 1.00 90.12 189 VAL A CA 1
ATOM 1471 C C . VAL A 1 189 ? 6.535 6.165 -26.870 1.00 90.12 189 VAL A C 1
ATOM 1473 O O . VAL A 1 189 ? 7.474 5.393 -27.052 1.00 90.12 189 VAL A O 1
ATOM 1476 N N . ALA A 1 190 ? 5.810 6.617 -27.894 1.00 84.38 190 ALA A N 1
ATOM 1477 C CA . ALA A 1 190 ? 6.201 6.369 -29.275 1.00 84.38 190 ALA A CA 1
ATOM 1478 C C . ALA A 1 190 ? 7.367 7.291 -29.670 1.00 84.38 190 ALA A C 1
ATOM 1480 O O . ALA A 1 190 ? 7.280 8.508 -29.504 1.00 84.38 190 ALA A O 1
ATOM 1481 N N . PHE A 1 191 ? 8.414 6.720 -30.268 1.00 81.56 191 PHE A N 1
ATOM 1482 C CA . PHE A 1 191 ? 9.561 7.450 -30.820 1.00 81.56 191 PHE A CA 1
ATOM 1483 C C . PHE A 1 191 ? 9.516 7.436 -32.356 1.00 81.56 191 PHE A C 1
ATOM 1485 O O . PHE A 1 191 ? 10.267 6.686 -32.984 1.00 81.56 191 PHE A O 1
ATOM 1492 N N . PRO A 1 192 ? 8.611 8.198 -33.001 1.00 79.94 192 PRO A N 1
ATOM 1493 C CA . PRO A 1 192 ? 8.593 8.269 -34.453 1.00 79.94 192 PRO A CA 1
ATOM 1494 C C . PRO A 1 192 ? 9.892 8.919 -34.960 1.00 79.94 192 PRO A C 1
ATOM 1496 O O . PRO A 1 192 ? 10.415 9.830 -34.309 1.00 79.94 192 PRO A O 1
ATOM 1499 N N . PRO A 1 193 ? 10.417 8.494 -36.122 1.00 72.69 193 PRO A N 1
ATOM 1500 C CA . PRO A 1 193 ? 11.503 9.216 -36.768 1.00 72.69 193 PRO A CA 1
ATOM 1501 C C . PRO A 1 193 ? 11.056 10.660 -37.018 1.00 72.69 193 PRO A C 1
ATOM 1503 O O . PRO A 1 193 ? 9.944 10.897 -37.490 1.00 72.69 193 PRO A O 1
ATOM 1506 N N . GLY A 1 194 ? 11.903 11.624 -36.659 1.00 69.12 194 GLY A N 1
ATOM 1507 C CA . GLY A 1 194 ? 11.594 13.034 -36.874 1.00 69.12 194 GLY A CA 1
ATOM 1508 C C . GLY A 1 194 ? 11.566 13.400 -38.359 1.00 69.12 194 GLY A C 1
ATOM 1509 O O . GLY A 1 194 ? 12.171 12.728 -39.191 1.00 69.12 194 GLY A O 1
ATOM 1510 N N . ASP A 1 195 ? 10.946 14.534 -38.674 1.00 72.94 195 ASP A N 1
ATOM 1511 C CA . ASP A 1 195 ? 10.776 15.081 -40.033 1.00 72.94 195 ASP A CA 1
ATOM 1512 C C . ASP A 1 195 ? 12.093 15.595 -40.663 1.00 72.94 195 ASP A C 1
ATOM 1514 O O . ASP A 1 195 ? 12.096 16.343 -41.645 1.00 72.94 195 ASP A O 1
ATOM 1518 N N . GLY A 1 196 ? 13.233 15.253 -40.059 1.00 61.97 196 GLY A N 1
ATOM 1519 C CA . GLY A 1 196 ? 14.551 15.679 -40.493 1.00 61.97 196 GLY A CA 1
ATOM 1520 C C . GLY A 1 196 ? 14.872 15.112 -41.870 1.00 61.97 196 GLY A C 1
ATOM 1521 O O . GLY A 1 196 ? 14.838 13.902 -42.088 1.00 61.97 196 GLY A O 1
ATOM 1522 N N . ALA A 1 197 ? 15.217 15.988 -42.812 1.00 61.62 197 ALA A N 1
ATOM 1523 C CA . ALA A 1 197 ? 15.724 15.547 -44.102 1.00 61.62 197 ALA A CA 1
ATOM 1524 C C . ALA A 1 197 ? 17.019 14.743 -43.905 1.00 61.62 197 ALA A C 1
ATOM 1526 O O . ALA A 1 197 ? 17.886 15.147 -43.129 1.00 61.62 197 ALA A O 1
ATOM 1527 N N . CYS A 1 198 ? 17.167 13.641 -44.648 1.00 57.38 198 CYS A N 1
ATOM 1528 C CA . CYS A 1 198 ? 18.418 12.888 -44.713 1.00 57.38 198 CYS A CA 1
ATOM 1529 C C . CYS A 1 198 ? 19.584 13.868 -44.981 1.00 57.38 198 CYS A C 1
ATOM 1531 O O . CYS A 1 198 ? 19.497 14.618 -45.975 1.00 57.38 198 CYS A O 1
ATOM 1533 N N . PRO A 1 199 ? 20.619 13.907 -44.110 1.00 63.06 199 PRO A N 1
ATOM 1534 C CA . PRO A 1 199 ? 21.756 14.808 -44.265 1.00 63.06 199 PRO A CA 1
ATOM 1535 C C . PRO A 1 199 ? 22.338 14.713 -45.677 1.00 63.06 199 PRO A C 1
ATOM 1537 O O . PRO A 1 199 ? 22.489 13.619 -46.224 1.00 63.06 199 PRO A O 1
ATOM 1540 N N . GLU A 1 200 ? 22.641 15.858 -46.295 1.00 59.38 200 GLU A N 1
ATOM 1541 C CA . GLU A 1 200 ? 23.077 15.921 -47.702 1.00 59.38 200 GLU A CA 1
ATOM 1542 C C . GLU A 1 200 ? 24.314 15.060 -48.003 1.00 59.38 200 GLU A C 1
ATOM 1544 O O . GLU A 1 200 ? 24.495 14.619 -49.138 1.00 59.38 200 GLU A O 1
ATOM 1549 N N . GLU A 1 201 ? 25.135 14.790 -46.989 1.00 56.62 201 GLU A N 1
ATOM 1550 C CA . GLU A 1 201 ? 26.339 13.962 -47.071 1.00 56.62 201 GLU A CA 1
ATOM 1551 C C . GLU A 1 201 ? 26.025 12.497 -47.424 1.00 56.62 201 GLU A C 1
ATOM 1553 O O . GLU A 1 201 ? 26.751 11.899 -48.215 1.00 56.62 201 GLU A O 1
ATOM 1558 N N . VAL A 1 202 ? 24.892 11.951 -46.966 1.00 55.41 202 VAL A N 1
ATOM 1559 C CA . VAL A 1 202 ? 24.452 10.576 -47.287 1.00 55.41 202 VAL A CA 1
ATOM 1560 C C . VAL A 1 202 ? 23.862 10.498 -48.700 1.00 55.41 202 VAL A C 1
ATOM 1562 O O . VAL A 1 202 ? 24.052 9.515 -49.416 1.00 55.41 202 VAL A O 1
ATOM 1565 N N . ARG A 1 203 ? 23.219 11.579 -49.165 1.00 52.41 203 ARG A N 1
ATOM 1566 C CA . ARG A 1 203 ? 22.630 11.674 -50.514 1.00 52.41 203 ARG A CA 1
ATOM 1567 C C . ARG A 1 203 ? 23.670 11.596 -51.641 1.00 52.41 203 ARG A C 1
ATOM 1569 O O . ARG A 1 203 ? 23.315 11.221 -52.753 1.00 52.41 203 ARG A O 1
ATOM 1576 N N . ARG A 1 204 ? 24.936 11.944 -51.375 1.00 50.66 204 ARG A N 1
ATOM 1577 C CA . ARG A 1 204 ? 26.033 11.901 -52.364 1.00 50.66 204 ARG A CA 1
ATOM 1578 C C . ARG A 1 204 ? 26.681 10.523 -52.525 1.00 50.66 204 ARG A C 1
ATOM 1580 O O . ARG A 1 204 ? 27.367 10.323 -53.515 1.00 50.66 204 ARG A O 1
ATOM 1587 N N . LEU A 1 205 ? 26.479 9.600 -51.583 1.00 45.75 205 LEU A N 1
ATOM 1588 C CA . LEU A 1 205 ? 27.031 8.236 -51.640 1.00 45.75 205 LEU A CA 1
ATOM 1589 C C . LEU A 1 205 ? 26.125 7.248 -52.398 1.00 45.75 205 LEU A C 1
ATOM 1591 O O . LEU A 1 205 ? 26.559 6.147 -52.719 1.00 45.75 205 LEU A O 1
ATOM 1595 N N . GLN A 1 206 ? 24.881 7.639 -52.694 1.00 47.81 206 GLN A N 1
ATOM 1596 C CA . GLN A 1 206 ? 23.882 6.826 -53.406 1.00 47.81 206 GLN A CA 1
ATOM 1597 C C . GLN A 1 206 ? 23.641 7.270 -54.866 1.00 47.81 206 GLN A C 1
ATOM 1599 O O . GLN A 1 206 ? 22.697 6.791 -55.495 1.00 47.81 206 GLN A O 1
ATOM 1604 N N . ALA A 1 207 ? 24.461 8.185 -55.397 1.00 43.91 207 ALA A N 1
ATOM 1605 C CA . ALA A 1 207 ? 24.417 8.681 -56.778 1.00 43.91 207 ALA A CA 1
ATOM 1606 C C . ALA A 1 207 ? 25.683 8.272 -57.540 1.00 43.91 207 ALA A C 1
ATOM 1608 O O . ALA A 1 207 ? 25.555 7.930 -58.737 1.00 43.91 207 ALA A O 1
#

Sequence (207 aa):
MPDSRITDEQSRRTIREELLTNILVEAGAGSGKTQMLAERMAAGVAEGVYQIEHMAAVTFTRKAASELRGRFHLALEARLVFARKAKAPEAEIRRLQAALSNLERFFAGTIHSFCARLLRERPVESGVSPGFTELDEVQDLELRQRVWREFITSARAAGDPDVAALLEAEIKLKELDPAFATICDNDDVAFPPGDGACPEEVRRLQA

Secondary structure (DSSP, 8-state):
-------HHHHHHHHHH-TTS-------TTS-HHHHHHHHHHHHHHHTS--GGG-EEEESSHHHHHHHHHHHHHHHHHHHHHHHHTT--HHHHHHHHHHHHTGGGSEEEEHHHHHHHHHHHSHHHHT--TT--PPPHHHHHHHHHHHHHHHHHHHHHHT-HHHHHHHHTT--GGGGHHHHHHHHH-TTS--PPPSPPPPHHHHTT--

Foldseek 3Di:
DPPPPQDPVNVLCCLQPVLPDDDDDDDDPPPCPLLSNLLNVLNCLLVVVDALLPAAAADADQVSLVVSLVSNLVNLVVVLVVCVVVVHDVVSNVSSVVCNVPSVSHHGYHPVVVVLVVCLVPVPVNVHDNPDDDDDPVRVVVVLVVVLVVVLVVCVVVVPVVNVVCVVVVHDSVVCVVVSVVCVVCVVDDDDDDPDDDPVVVVVVVD

pLDDT: mean 89.24, std 11.82, range [42.72, 98.56]